Protein AF-0000000077446949 (afdb_homodimer)

Foldseek 3Di:
DVVVVVVVVVVVVPPVVPVVDPPCPVVVVVVVVVVVVVVVVVVCVVVVVDDDDQLVVCVVLVHHSPPDPPQWPDWDADPVQQKIKTAHPAWDWDQDPVRKIKIFGRIWIFGGHRPDTPPIDGMDTDDDDDFDWDDWDDPDPPDQWIWTDGVHTDIDGPVVVPDDDDDDDDDDD/DVVVVVVVVVVVVPVVVPVVDPPCPVVVVVVVVVVVVVVVVVVCVVVVVDDDDQLVVCVVLVHHSPPDPPQWPDWDADPVQQKIKTAHPAWDWDQDPVRKMKIFGRIWIFGGHRPDTPPIDGMDTDDDDDFDWDDWDDPDPPGQWIWTDGVHTDIDGPVVVPDDDDDDDDDDD

Organism: NCBI:txid325984

Solvent-accessible surface area (backbone atoms only — not comparable to full-atom values): 18366 Å² total; per-residue (Å²): 121,73,72,60,61,58,55,56,59,56,50,56,63,50,50,71,57,53,68,73,44,66,83,50,54,82,66,35,57,64,46,40,52,54,46,48,52,48,48,48,47,51,45,40,54,64,70,59,55,75,74,74,56,65,39,58,55,31,43,74,28,57,35,52,31,15,75,48,54,62,68,50,73,51,72,46,74,40,81,86,80,20,40,34,37,40,34,31,86,48,28,25,37,35,74,40,81,81,70,47,45,37,34,34,35,36,54,29,37,29,35,49,46,80,18,31,39,31,72,35,42,39,34,29,29,70,43,78,40,80,30,57,30,37,33,39,33,28,90,46,94,82,48,62,42,29,38,40,29,38,99,49,79,40,76,39,62,34,74,48,25,50,58,52,38,74,61,42,81,44,96,73,125,121,72,74,62,62,58,55,57,60,58,49,56,63,51,51,69,58,51,68,73,44,65,84,47,53,82,66,35,58,62,45,41,53,53,46,48,52,50,48,47,47,50,46,39,53,65,70,59,55,76,74,74,56,63,40,57,55,31,43,74,26,56,36,53,31,16,74,47,52,64,67,50,72,50,71,48,72,40,82,86,80,19,39,34,37,40,34,31,86,47,28,26,36,36,73,41,80,78,70,48,45,38,36,35,36,36,55,28,36,30,36,50,46,82,20,32,39,33,71,36,41,40,36,31,31,69,42,80,40,81,29,58,30,36,34,39,33,31,90,46,97,80,48,62,42,29,39,39,29,39,98,48,81,41,77,39,61,34,75,47,25,49,61,52,39,76,60,44,83,44,94,74,124

Nearest PDB structures (foldseek):
  1ydu-assembly1_A  TM=4.062E-01  e=3.551E-06  Arabidopsis thaliana
  6j7m-assembly2_N  TM=1.895E-01  e=7.982E-01  Pseudomonas aeruginosa PAO1
  2brp-assembly1_A  TM=3.888E-01  e=7.772E+00  Streptococcus pneumoniae
  1n7r-assembly1_A  TM=4.147E-01  e=9.180E+00  Streptococcus pneumoniae
  1lxk-assembly1_A  TM=3.908E-01  e=9.704E+00  Streptococcus pneumoniae

Radius of gyration: 31.15 Å; Cα contacts (8 Å, |Δi|>4): 629; chains: 2; bounding box: 51×103×68 Å

Structure (mmCIF, N/CA/C/O backbone):
data_AF-0000000077446949-model_v1
#
loop_
_entity.id
_entity.type
_entity.pdbx_description
1 polymer 'DUF538 family protein'
#
loop_
_atom_site.group_PDB
_atom_site.id
_atom_site.type_symbol
_atom_site.label_atom_id
_atom_site.label_alt_id
_atom_site.label_comp_id
_atom_site.label_asym_id
_atom_site.label_entity_id
_atom_site.label_seq_id
_atom_site.pdbx_PDB_ins_code
_atom_site.Cartn_x
_atom_site.Cartn_y
_atom_site.Cartn_z
_atom_site.occupancy
_atom_site.B_iso_or_equiv
_atom_site.auth_seq_id
_atom_site.auth_comp_id
_atom_site.auth_asym_id
_atom_site.auth_atom_id
_atom_site.pdbx_PDB_model_num
ATOM 1 N N . MET A 1 1 ? -14.305 -50.938 -33.188 1 25.73 1 MET A N 1
ATOM 2 C CA . MET A 1 1 ? -15.391 -50 -33 1 25.73 1 MET A CA 1
ATOM 3 C C . MET A 1 1 ? -14.891 -48.75 -32.219 1 25.73 1 MET A C 1
ATOM 5 O O . MET A 1 1 ? -15.664 -47.844 -31.953 1 25.73 1 MET A O 1
ATOM 9 N N . GLU A 1 2 ? -13.75 -48.969 -31.422 1 34.78 2 GLU A N 1
ATOM 10 C CA . GLU A 1 2 ? -13.133 -47.938 -30.594 1 34.78 2 GLU A CA 1
ATOM 11 C C . GLU A 1 2 ? -12.508 -46.844 -31.469 1 34.78 2 GLU A C 1
ATOM 13 O O . GLU A 1 2 ? -12.43 -45.688 -31.062 1 34.78 2 GLU A O 1
ATOM 18 N N . LYS A 1 3 ? -11.898 -47.156 -32.656 1 43.78 3 LYS A N 1
ATOM 19 C CA . LYS A 1 3 ? -11.32 -46.219 -33.625 1 43.78 3 LYS A CA 1
ATOM 20 C C . LYS A 1 3 ? -12.367 -45.219 -34.125 1 43.78 3 LYS A C 1
ATOM 22 O O . LYS A 1 3 ? -12.031 -44.062 -34.438 1 43.78 3 LYS A O 1
ATOM 27 N N . ALA A 1 4 ? -13.609 -45.688 -34.375 1 37.56 4 ALA A N 1
ATOM 28 C CA . ALA A 1 4 ? -14.648 -44.844 -35 1 37.56 4 ALA A CA 1
ATOM 29 C C . ALA A 1 4 ? -15.047 -43.719 -34.062 1 37.56 4 ALA A C 1
ATOM 31 O O . ALA A 1 4 ? -15.469 -42.656 -34.5 1 37.56 4 ALA A O 1
ATOM 32 N N . LEU A 1 5 ? -15.148 -44.031 -32.719 1 31.42 5 LEU A N 1
ATOM 33 C CA . LEU A 1 5 ? -15.602 -42.969 -31.812 1 31.42 5 LEU A CA 1
ATOM 34 C C . LEU A 1 5 ? -14.555 -41.875 -31.703 1 31.42 5 LEU A C 1
ATOM 36 O O . LEU A 1 5 ? -14.867 -40.75 -31.266 1 31.42 5 LEU A O 1
ATOM 40 N N . THR A 1 6 ? -13.227 -42.156 -31.891 1 37.97 6 THR A N 1
ATOM 41 C CA . THR A 1 6 ? -12.211 -41.125 -31.812 1 37.97 6 THR A CA 1
ATOM 42 C C . THR A 1 6 ? -12.375 -40.125 -32.938 1 37.97 6 THR A C 1
ATOM 44 O O . THR A 1 6 ? -12.156 -38.906 -32.75 1 37.97 6 THR A O 1
ATOM 47 N N . LYS A 1 7 ? -12.703 -40.5 -34.188 1 39.94 7 LYS A N 1
ATOM 48 C CA . LYS A 1 7 ? -12.766 -39.625 -35.344 1 39.94 7 LYS A CA 1
ATOM 49 C C . LYS A 1 7 ? -13.93 -38.656 -35.25 1 39.94 7 LYS A C 1
ATOM 51 O O . LYS A 1 7 ? -13.812 -37.5 -35.656 1 39.94 7 LYS A O 1
ATOM 56 N N . VAL A 1 8 ? -15.148 -39.125 -34.75 1 37.81 8 VAL A N 1
ATOM 57 C CA . VAL A 1 8 ? -16.328 -38.281 -34.75 1 37.81 8 VAL A CA 1
ATOM 58 C C . VAL A 1 8 ? -16.141 -37.125 -33.781 1 37.81 8 VAL A C 1
ATOM 60 O O . VAL A 1 8 ? -16.719 -36.062 -33.969 1 37.81 8 VAL A O 1
ATOM 63 N N . GLY A 1 9 ? -15.508 -37.438 -32.625 1 32.94 9 GLY A N 1
ATOM 64 C CA . GLY A 1 9 ? -15.328 -36.344 -31.656 1 32.94 9 GLY A CA 1
ATOM 65 C C . GLY A 1 9 ? -14.453 -35.219 -32.156 1 32.94 9 GLY A C 1
ATOM 66 O O . GLY A 1 9 ? -14.656 -34.062 -31.797 1 32.94 9 GLY A O 1
ATOM 67 N N . SER A 1 10 ? -13.43 -35.594 -32.969 1 37.09 10 SER A N 1
ATOM 68 C CA . SER A 1 10 ? -12.562 -34.562 -33.469 1 37.09 10 SER A CA 1
ATOM 69 C C . SER A 1 10 ? -13.281 -33.688 -34.5 1 37.09 10 SER A C 1
ATOM 71 O O . SER A 1 10 ? -13.055 -32.5 -34.594 1 37.09 10 SER A O 1
ATOM 73 N N . PHE A 1 11 ? -14.125 -34.312 -35.375 1 33.53 11 PHE A N 1
ATOM 74 C CA . PHE A 1 11 ? -14.734 -33.594 -36.469 1 33.53 11 PHE A CA 1
ATOM 75 C C . PHE A 1 11 ? -15.75 -32.562 -35.938 1 33.53 11 PHE A C 1
ATOM 77 O O . PHE A 1 11 ? -15.836 -31.453 -36.469 1 33.53 11 PHE A O 1
ATOM 84 N N . TRP A 1 12 ? -16.688 -33 -35.062 1 33.72 12 TRP A N 1
ATOM 85 C CA . TRP A 1 12 ? -17.766 -32.125 -34.625 1 33.72 12 TRP A CA 1
ATOM 86 C C . TRP A 1 12 ? -17.203 -30.891 -33.938 1 33.72 12 TRP A C 1
ATOM 88 O O . TRP A 1 12 ? -17.719 -29.781 -34.094 1 33.72 12 TRP A O 1
ATOM 98 N N . ILE A 1 13 ? -16.188 -30.938 -33.094 1 37.25 13 ILE A N 1
ATOM 99 C CA . ILE A 1 13 ? -15.688 -29.734 -32.469 1 37.25 13 ILE A CA 1
ATOM 100 C C . ILE A 1 13 ? -15.078 -28.812 -33.5 1 37.25 13 ILE A C 1
ATOM 102 O O . ILE A 1 13 ? -15.148 -27.578 -33.375 1 37.25 13 ILE A O 1
ATOM 106 N N . SER A 1 14 ? -14.594 -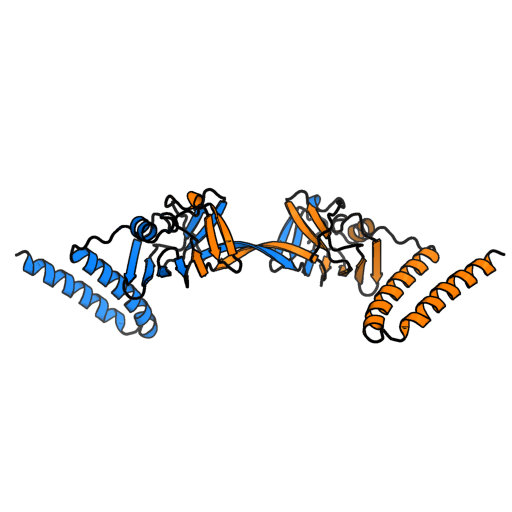29.422 -34.5 1 35.28 14 SER A N 1
ATOM 107 C CA . SER A 1 14 ? -14.008 -28.578 -35.562 1 35.28 14 SER A CA 1
ATOM 108 C C . SER A 1 14 ? -15.078 -27.828 -36.312 1 35.28 14 SER A C 1
ATOM 110 O O . SER A 1 14 ? -14.883 -26.656 -36.688 1 35.28 14 SER A O 1
ATOM 112 N N . ARG A 1 15 ? -16.156 -28.469 -36.719 1 34.97 15 ARG A N 1
ATOM 113 C CA . ARG A 1 15 ? -17.062 -27.797 -37.656 1 34.97 15 ARG A CA 1
ATOM 114 C C . ARG A 1 15 ? -17.781 -26.625 -37 1 34.97 15 ARG A C 1
ATOM 116 O O . ARG A 1 15 ? -17.906 -25.562 -37.562 1 34.97 15 ARG A O 1
ATOM 123 N N . LYS A 1 16 ? -18.562 -26.859 -35.875 1 34.75 16 LYS A N 1
ATOM 124 C CA . LYS A 1 16 ? -19.359 -25.766 -35.344 1 34.75 16 LYS A CA 1
ATOM 125 C C . LYS A 1 16 ? -18.469 -24.578 -34.938 1 34.75 16 LYS A C 1
ATOM 127 O O . LYS A 1 16 ? -18.922 -23.438 -34.938 1 34.75 16 LYS A O 1
ATOM 132 N N . ALA A 1 17 ? -17.219 -24.844 -34.656 1 36.69 17 ALA A N 1
ATOM 133 C CA . ALA A 1 17 ? -16.312 -23.719 -34.375 1 36.69 17 ALA A CA 1
ATOM 134 C C . ALA A 1 17 ? -16 -22.938 -35.656 1 36.69 17 ALA A C 1
ATOM 136 O O . ALA A 1 17 ? -15.719 -21.734 -35.625 1 36.69 17 ALA A O 1
ATOM 137 N N . LYS A 1 18 ? -16.125 -23.547 -36.812 1 32.78 18 LYS A N 1
ATOM 138 C CA . LYS A 1 18 ? -15.766 -22.844 -38.062 1 32.78 18 LYS A CA 1
ATOM 139 C C . LYS A 1 18 ? -16.766 -21.734 -38.375 1 32.78 18 LYS A C 1
ATOM 141 O O . LYS A 1 18 ? -16.375 -20.656 -38.812 1 32.78 18 LYS A O 1
ATOM 146 N N . GLU A 1 19 ? -18.125 -22.031 -38.344 1 33.25 19 GLU A N 1
ATOM 147 C CA . GLU A 1 19 ? -19.078 -21.062 -38.938 1 33.25 19 GLU A CA 1
ATOM 148 C C . GLU A 1 19 ? -19.047 -19.75 -38.156 1 33.25 19 GLU A C 1
ATOM 150 O O . GLU A 1 19 ? -19.219 -18.672 -38.75 1 33.25 19 GLU A O 1
ATOM 155 N N . GLU A 1 20 ? -19.172 -19.828 -36.844 1 33.31 20 GLU A N 1
ATOM 156 C CA . GLU A 1 20 ? -19.328 -18.547 -36.156 1 33.31 20 GLU A CA 1
ATOM 157 C C . GLU A 1 20 ? -18.047 -17.719 -36.281 1 33.31 20 GLU A C 1
ATOM 159 O O . GLU A 1 20 ? -18.016 -16.562 -35.812 1 33.31 20 GLU A O 1
ATOM 164 N N . PHE A 1 21 ? -17.047 -18.281 -36.844 1 32.16 21 PHE A N 1
ATOM 165 C CA . PHE A 1 21 ? -15.766 -17.594 -36.875 1 32.16 21 PHE A CA 1
ATOM 166 C C . PHE A 1 21 ? -15.758 -16.484 -37.906 1 32.16 21 PHE A C 1
ATOM 168 O O . PHE A 1 21 ? -14.75 -15.781 -38.094 1 32.16 21 PHE A O 1
ATOM 175 N N . SER A 1 22 ? -16.641 -16.312 -38.781 1 32.47 22 SER A N 1
ATOM 176 C CA . SER A 1 22 ? -16.438 -15.312 -39.844 1 32.47 22 SER A CA 1
ATOM 177 C C . SER A 1 22 ? -16.297 -13.914 -39.25 1 32.47 22 SER A C 1
ATOM 179 O O . SER A 1 22 ? -15.5 -13.102 -39.75 1 32.47 22 SER A O 1
ATOM 181 N N . SER A 1 23 ? -17.328 -13.352 -38.625 1 36.28 23 SER A N 1
ATOM 182 C CA . SER A 1 23 ? -17.359 -11.914 -38.375 1 36.28 23 SER A CA 1
ATOM 183 C C . SER A 1 23 ? -16.312 -11.523 -37.344 1 36.28 23 SER A C 1
ATOM 185 O O . SER A 1 23 ? -15.992 -10.336 -37.188 1 36.28 23 SER A O 1
ATOM 187 N N . ILE A 1 24 ? -16.078 -12.352 -36.219 1 36.94 24 ILE A N 1
ATOM 188 C CA . ILE A 1 24 ? -15.219 -11.93 -35.125 1 36.94 24 ILE A CA 1
ATOM 189 C C . ILE A 1 24 ? -13.758 -12.133 -35.5 1 36.94 24 ILE A C 1
ATOM 191 O O . ILE A 1 24 ? -13.242 -13.25 -35.469 1 36.94 24 ILE A O 1
ATOM 195 N N . GLY A 1 25 ? -13.25 -11.773 -36.469 1 34.66 25 GLY A N 1
ATOM 196 C CA . GLY A 1 25 ? -11.906 -11.922 -37 1 34.66 25 GLY A CA 1
ATOM 197 C C . GLY A 1 25 ? -10.828 -11.594 -35.969 1 34.66 25 GLY A C 1
ATOM 198 O O . GLY A 1 25 ? -9.875 -12.359 -35.812 1 34.66 25 GLY A O 1
ATOM 199 N N . GLU A 1 26 ? -10.68 -10.289 -35.594 1 41.91 26 GLU A N 1
ATOM 200 C CA . GLU A 1 26 ? -9.609 -9.836 -34.719 1 41.91 26 GLU A CA 1
ATOM 201 C C . GLU A 1 26 ? -9.711 -10.492 -33.344 1 41.91 26 GLU A C 1
ATOM 203 O O . GLU A 1 26 ? -8.688 -10.742 -32.688 1 41.91 26 GLU A O 1
ATOM 208 N N . ASP A 1 27 ? -10.977 -10.703 -32.688 1 39.47 27 ASP A N 1
ATOM 209 C CA . ASP A 1 27 ? -11.266 -11.414 -31.438 1 39.47 27 ASP A CA 1
ATOM 210 C C . ASP A 1 27 ? -11 -12.906 -31.578 1 39.47 27 ASP A C 1
ATOM 212 O O . ASP A 1 27 ? -11.008 -13.641 -30.594 1 39.47 27 ASP A O 1
ATOM 216 N N . LEU A 1 28 ? -10.93 -13.5 -32.688 1 40.31 28 LEU A N 1
ATOM 217 C CA . LEU A 1 28 ? -10.727 -14.922 -32.969 1 40.31 28 LEU A CA 1
ATOM 218 C C . LEU A 1 28 ? -9.289 -15.336 -32.688 1 40.31 28 LEU A C 1
ATOM 220 O O . LEU A 1 28 ? -9.039 -16.453 -32.219 1 40.31 28 LEU A O 1
ATOM 224 N N . SER A 1 29 ? -8.32 -14.477 -33.062 1 43.12 29 SER A N 1
ATOM 225 C CA . SER A 1 29 ? -6.949 -14.883 -32.781 1 43.12 29 SER A CA 1
ATOM 226 C C . SER A 1 29 ? -6.719 -15.055 -31.281 1 43.12 29 SER A C 1
ATOM 228 O O . SER A 1 29 ? -6.039 -15.992 -30.844 1 43.12 29 SER A O 1
ATOM 230 N N . ARG A 1 30 ? -7.18 -14.188 -30.469 1 44.28 30 ARG A N 1
ATOM 231 C CA . ARG A 1 30 ? -7.117 -14.359 -29.016 1 44.28 30 ARG A CA 1
ATOM 232 C C . ARG A 1 30 ? -7.941 -15.555 -28.562 1 44.28 30 ARG A C 1
ATOM 234 O O . ARG A 1 30 ? -7.531 -16.312 -27.688 1 44.28 30 ARG A O 1
ATOM 241 N N . PHE A 1 31 ? -9.125 -15.766 -29.172 1 44.72 31 PHE A N 1
ATOM 242 C CA . PHE A 1 31 ? -9.984 -16.922 -28.953 1 44.72 31 PHE A CA 1
ATOM 243 C C . PHE A 1 31 ? -9.32 -18.203 -29.469 1 44.72 31 PHE A C 1
ATOM 245 O O . PHE A 1 31 ? -9.414 -19.25 -28.828 1 44.72 31 PHE A O 1
ATOM 252 N N . SER A 1 32 ? -8.672 -17.984 -30.516 1 48.69 32 SER A N 1
ATOM 253 C CA . SER A 1 32 ? -8.039 -19.172 -31.094 1 48.69 32 SER A CA 1
ATOM 254 C C . SER A 1 32 ? -6.91 -19.672 -30.203 1 48.69 32 SER A C 1
ATOM 256 O O . SER A 1 32 ? -6.793 -20.875 -29.969 1 48.69 32 SER A O 1
ATOM 258 N N . ASN A 1 33 ? -6.156 -18.703 -29.734 1 50.78 33 ASN A N 1
ATOM 259 C CA . ASN A 1 33 ? -5.043 -19.141 -28.891 1 50.78 33 ASN A CA 1
ATOM 260 C C . ASN A 1 33 ? -5.531 -19.766 -27.594 1 50.78 33 ASN A C 1
ATOM 262 O O . ASN A 1 33 ? -4.992 -20.781 -27.141 1 50.78 33 ASN A O 1
ATOM 266 N N . THR A 1 34 ? -6.574 -19.156 -27.062 1 53.69 34 THR A N 1
ATOM 267 C CA . THR A 1 34 ? -7.168 -19.734 -25.859 1 53.69 34 THR A CA 1
ATOM 268 C C . THR A 1 34 ? -7.824 -21.078 -26.172 1 53.69 34 THR A C 1
ATOM 270 O O . THR A 1 34 ? -7.676 -22.047 -25.422 1 53.69 34 THR A O 1
ATOM 273 N N . VAL A 1 35 ? -8.477 -21.203 -27.359 1 55.88 35 VAL A N 1
ATOM 274 C CA . VAL A 1 35 ? -9.133 -22.438 -27.766 1 55.88 35 VAL A CA 1
ATOM 275 C C . VAL A 1 35 ? -8.07 -23.484 -28.094 1 55.88 35 VAL A C 1
ATOM 277 O O . VAL A 1 35 ? -8.211 -24.656 -27.719 1 55.88 35 VAL A O 1
ATOM 280 N N . GLU A 1 36 ? -7.137 -23.078 -28.828 1 52.94 36 GLU A N 1
ATOM 281 C CA . GLU A 1 36 ? -6.07 -24.031 -29.156 1 52.94 36 GLU A CA 1
ATOM 282 C C . GLU A 1 36 ? -5.371 -24.531 -27.906 1 52.94 36 GLU A C 1
ATOM 284 O O . GLU A 1 36 ? -5.07 -25.719 -27.797 1 52.94 36 GLU A O 1
ATOM 289 N N . GLU A 1 37 ? -5.172 -23.656 -27 1 53.62 37 GLU A N 1
ATOM 290 C CA . GLU A 1 37 ? -4.512 -24.094 -25.766 1 53.62 37 GLU A CA 1
ATOM 291 C C . GLU A 1 37 ? -5.398 -25.047 -24.969 1 53.62 37 GLU A C 1
ATOM 293 O O . GLU A 1 37 ? -4.914 -26.031 -24.422 1 53.62 37 GLU A O 1
ATOM 298 N N . LYS A 1 38 ? -6.695 -24.672 -25.016 1 55.62 38 LYS A N 1
ATOM 299 C CA . LYS A 1 38 ? -7.621 -25.594 -24.375 1 55.62 38 LYS A CA 1
ATOM 300 C C . LYS A 1 38 ? -7.688 -26.922 -25.109 1 55.62 38 LYS A C 1
ATOM 302 O O . LYS A 1 38 ? -7.719 -27.984 -24.484 1 55.62 38 LYS A O 1
ATOM 307 N N . ALA A 1 39 ? -7.754 -26.828 -26.375 1 58.06 39 ALA A N 1
ATOM 308 C CA . ALA A 1 39 ? -7.797 -28.031 -27.203 1 58.06 39 ALA A CA 1
ATOM 309 C C . ALA A 1 39 ? -6.543 -28.875 -27 1 58.06 39 ALA A C 1
ATOM 311 O O . ALA A 1 39 ? -6.625 -30.109 -26.875 1 58.06 39 ALA A O 1
ATOM 312 N N . LYS A 1 40 ? -5.441 -28.234 -26.938 1 56.5 40 LYS A N 1
ATOM 313 C CA . LYS A 1 40 ? -4.211 -28.984 -26.719 1 56.5 40 LYS A CA 1
ATOM 314 C C . LYS A 1 40 ? -4.246 -29.719 -25.375 1 56.5 40 LYS A C 1
ATOM 316 O O . LYS A 1 40 ? -3.811 -30.875 -25.281 1 56.5 40 LYS A O 1
ATOM 321 N N . TRP A 1 41 ? -4.695 -29.016 -24.453 1 57.03 41 TRP A N 1
ATOM 322 C CA . TRP A 1 41 ? -4.84 -29.625 -23.141 1 57.03 41 TRP A CA 1
ATOM 323 C C . TRP A 1 41 ? -5.781 -30.828 -23.203 1 57.03 41 TRP A C 1
ATOM 325 O O . TRP A 1 41 ? -5.492 -31.875 -22.625 1 57.03 41 TRP A O 1
ATOM 335 N N . VAL A 1 42 ? -6.867 -30.578 -23.859 1 56.91 42 VAL A N 1
ATOM 336 C CA . VAL A 1 42 ? -7.809 -31.688 -24.031 1 56.91 42 VAL A CA 1
ATOM 337 C C . VAL A 1 42 ? -7.125 -32.844 -24.75 1 56.91 42 VAL A C 1
ATOM 339 O O . VAL A 1 42 ? -7.285 -34 -24.375 1 56.91 42 VAL A O 1
ATOM 342 N N . LEU A 1 43 ? -6.434 -32.469 -25.703 1 57.53 43 LEU A N 1
ATOM 343 C CA . LEU A 1 43 ? -5.754 -33.5 -26.469 1 57.53 43 LEU A CA 1
ATOM 344 C C . LEU A 1 43 ? -4.715 -34.219 -25.609 1 57.53 43 LEU A C 1
ATOM 346 O O . LEU A 1 43 ? -4.555 -35.438 -25.703 1 57.53 43 LEU A O 1
ATOM 350 N N . GLU A 1 44 ? -3.955 -33.344 -24.906 1 56.97 44 GLU A N 1
ATOM 351 C CA . GLU A 1 44 ? -2.959 -33.969 -24.047 1 56.97 44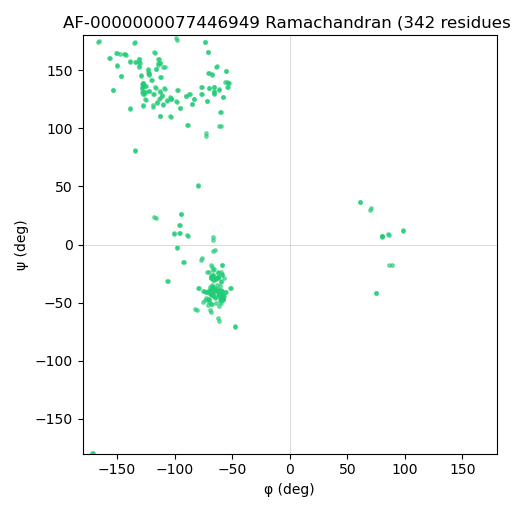 GLU A CA 1
ATOM 352 C C . GLU A 1 44 ? -3.619 -34.906 -23.016 1 56.97 44 GLU A C 1
ATOM 354 O O . GLU A 1 44 ? -3.1 -35.969 -22.719 1 56.97 44 GLU A O 1
ATOM 359 N N . LYS A 1 45 ? -4.664 -34.312 -22.484 1 55.59 45 LYS A N 1
ATOM 360 C CA . LYS A 1 45 ? -5.438 -35.156 -21.578 1 55.59 45 LYS A CA 1
ATOM 361 C C . LYS A 1 45 ? -5.887 -36.438 -22.266 1 55.59 45 LYS A C 1
ATOM 363 O O . LYS A 1 45 ? -5.891 -37.5 -21.656 1 55.59 45 LYS A O 1
ATOM 368 N N . LEU A 1 46 ? -6.27 -36.281 -23.453 1 53.97 46 LEU A N 1
ATOM 369 C CA . LEU A 1 46 ? -6.762 -37.438 -24.219 1 53.97 46 LEU A CA 1
ATOM 370 C C . LEU A 1 46 ? -5.629 -38.406 -24.547 1 53.97 46 LEU A C 1
ATOM 372 O O . LEU A 1 46 ? -5.836 -39.594 -24.594 1 53.97 46 LEU A O 1
ATOM 376 N N . LYS A 1 47 ? -4.508 -37.781 -24.906 1 54.12 47 LYS A N 1
ATOM 377 C CA . LYS A 1 47 ? -3.42 -38.688 -25.266 1 54.12 47 LYS A CA 1
ATOM 378 C C . LYS A 1 47 ? -2.945 -39.469 -24.047 1 54.12 47 LYS A C 1
ATOM 380 O O . LYS A 1 47 ? -2.152 -40.406 -24.172 1 54.12 47 LYS A O 1
ATOM 385 N N . GLY A 1 48 ? -3.6 -39.281 -22.953 1 54.25 48 GLY A N 1
ATOM 386 C CA . GLY A 1 48 ? -3.324 -40.156 -21.797 1 54.25 48 GLY A CA 1
ATOM 387 C C . GLY A 1 48 ? -2.203 -39.625 -20.922 1 54.25 48 GLY A C 1
ATOM 388 O O . GLY A 1 48 ? -1.761 -40.312 -20 1 54.25 48 GLY A O 1
ATOM 389 N N . LYS A 1 49 ? -1.407 -38.719 -21.453 1 57.56 49 LYS A N 1
ATOM 390 C CA . LYS A 1 49 ? -0.333 -38.25 -20.578 1 57.56 49 LYS A CA 1
ATOM 391 C C . LYS A 1 49 ? -0.876 -37.344 -19.484 1 57.56 49 LYS A C 1
ATOM 393 O O . LYS A 1 49 ? -1.573 -36.344 -19.75 1 57.56 49 LYS A O 1
ATOM 398 N N . GLN A 1 50 ? -1.127 -37.938 -18.344 1 65.31 50 GLN A N 1
ATOM 399 C CA . GLN A 1 50 ? -1.72 -37.219 -17.203 1 65.31 50 GLN A CA 1
ATOM 400 C C . GLN A 1 50 ? -0.822 -36.094 -16.734 1 65.31 50 GLN A C 1
ATOM 402 O O . GLN A 1 50 ? 0.343 -36.312 -16.391 1 65.31 50 GLN A O 1
ATOM 407 N N . GLN A 1 51 ? -1.179 -34.969 -17.109 1 81.88 51 GLN A N 1
ATOM 408 C CA . GLN A 1 51 ? -0.404 -33.812 -16.656 1 81.88 51 GLN A CA 1
ATOM 409 C C . GLN A 1 51 ? -0.349 -33.719 -15.133 1 81.88 51 GLN A C 1
ATOM 411 O O . GLN A 1 51 ? -1.351 -33.969 -14.461 1 81.88 51 GLN A O 1
ATOM 416 N N . LYS A 1 52 ? 0.857 -33.625 -14.648 1 90.81 52 LYS A N 1
ATOM 417 C CA . LYS A 1 52 ? 1.061 -33.469 -13.211 1 90.81 52 LYS A CA 1
ATOM 418 C C . LYS A 1 52 ? 0.302 -32.25 -12.688 1 90.81 52 LYS A C 1
ATOM 420 O O . LYS A 1 52 ? 0.176 -31.234 -13.383 1 90.81 52 LYS A O 1
ATOM 425 N N . PRO A 1 53 ? -0.302 -32.469 -11.453 1 95.06 53 PRO A N 1
ATOM 426 C CA . PRO A 1 53 ? -0.943 -31.281 -10.859 1 95.06 53 PRO A CA 1
ATOM 427 C C . PRO A 1 53 ? 0.01 -30.109 -10.719 1 95.06 53 PRO A C 1
ATOM 429 O O . PRO A 1 53 ? 1.212 -30.297 -10.516 1 95.06 53 PRO A O 1
ATOM 432 N N . LEU A 1 54 ? -0.505 -28.969 -10.812 1 97.62 54 LEU A N 1
ATOM 433 C CA . LEU A 1 54 ? 0.319 -27.766 -10.789 1 97.62 54 LEU A CA 1
ATOM 434 C C . LEU A 1 54 ? 1.139 -27.688 -9.508 1 97.62 54 LEU A C 1
ATOM 436 O O . LEU A 1 54 ? 2.326 -27.359 -9.539 1 97.62 54 LEU A O 1
ATOM 440 N N . PRO A 1 55 ? 0.592 -27.906 -8.328 1 97.62 55 PRO A N 1
ATOM 441 C CA . PRO A 1 55 ? 1.405 -27.859 -7.109 1 97.62 55 PRO A CA 1
ATOM 442 C C . PRO A 1 55 ? 2.645 -28.75 -7.195 1 97.62 55 PRO A C 1
ATOM 444 O O . PRO A 1 55 ? 3.705 -28.391 -6.676 1 97.62 55 PRO A O 1
ATOM 447 N N . ASP A 1 56 ? 2.523 -29.906 -7.828 1 96.81 56 ASP A N 1
ATOM 448 C CA . ASP A 1 56 ? 3.658 -30.812 -7.973 1 96.81 56 ASP A CA 1
ATOM 449 C C . ASP A 1 56 ? 4.723 -30.219 -8.898 1 96.81 56 ASP A C 1
ATOM 451 O O . ASP A 1 56 ? 5.918 -30.328 -8.625 1 96.81 56 ASP A O 1
ATOM 455 N N . LEU A 1 57 ? 4.227 -29.641 -9.969 1 97.06 57 LEU A N 1
A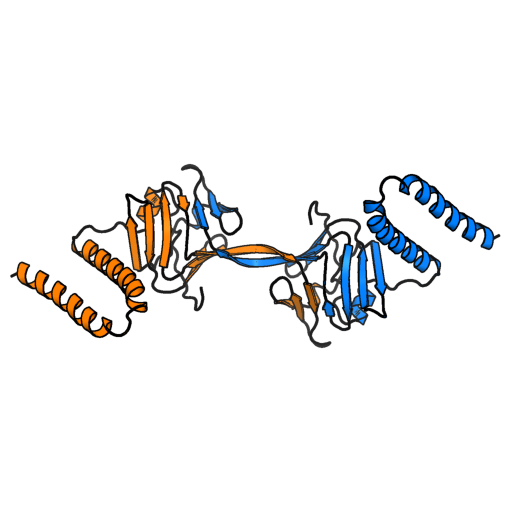TOM 456 C CA . LEU A 1 57 ? 5.16 -28.984 -10.875 1 97.06 57 LEU A CA 1
ATOM 457 C C . LEU A 1 57 ? 5.949 -27.906 -10.148 1 97.06 57 LEU A C 1
ATOM 459 O O . LEU A 1 57 ? 7.168 -27.812 -10.297 1 97.06 57 LEU A O 1
ATOM 463 N N . LEU A 1 58 ? 5.273 -27.062 -9.359 1 97.5 58 LEU A N 1
ATOM 464 C CA . LEU A 1 58 ? 5.914 -25.984 -8.617 1 97.5 58 LEU A CA 1
ATOM 465 C C . LEU A 1 58 ? 6.926 -26.531 -7.621 1 97.5 58 LEU A C 1
ATOM 467 O O . LEU A 1 58 ? 8.047 -26.031 -7.52 1 97.5 58 LEU A O 1
ATOM 471 N N . ARG A 1 59 ? 6.555 -27.578 -6.984 1 95.44 59 ARG A N 1
ATOM 472 C CA . ARG A 1 59 ? 7.449 -28.219 -6.027 1 95.44 59 ARG A CA 1
ATOM 473 C C . ARG A 1 59 ? 8.734 -28.688 -6.707 1 95.44 59 ARG A C 1
ATOM 475 O O . ARG A 1 59 ? 9.828 -28.516 -6.168 1 95.44 59 ARG A O 1
ATOM 482 N N . GLU A 1 60 ? 8.516 -29.297 -7.785 1 95.31 60 GLU A N 1
ATOM 483 C CA . GLU A 1 60 ? 9.656 -29.797 -8.539 1 95.31 60 GLU A CA 1
ATOM 484 C C . GLU A 1 60 ? 10.609 -28.672 -8.922 1 95.31 60 GLU A C 1
ATOM 486 O O . GLU A 1 60 ? 11.805 -28.906 -9.117 1 95.31 60 GLU A O 1
ATOM 491 N N . HIS A 1 61 ? 10.117 -27.547 -9.023 1 95.81 61 HIS A N 1
ATOM 492 C CA . HIS A 1 61 ? 10.945 -26.391 -9.383 1 95.81 61 HIS A CA 1
ATOM 493 C C . HIS A 1 61 ? 11.312 -25.578 -8.148 1 95.81 61 HIS A C 1
ATOM 495 O O . HIS A 1 61 ? 11.695 -24.406 -8.258 1 95.81 61 HIS A O 1
ATOM 501 N N . ASN A 1 62 ? 11.047 -26.078 -7.004 1 95.38 62 ASN A N 1
ATOM 502 C CA . ASN A 1 62 ? 11.422 -25.484 -5.723 1 95.38 62 ASN A CA 1
ATOM 503 C C . ASN A 1 62 ? 10.625 -24.203 -5.434 1 95.38 62 ASN A C 1
ATOM 505 O O . ASN A 1 62 ? 11.164 -23.25 -4.883 1 95.38 62 ASN A O 1
ATOM 509 N N . LEU A 1 63 ? 9.469 -24.125 -5.906 1 96.94 63 LEU A N 1
ATOM 510 C CA . LEU A 1 63 ? 8.539 -23.062 -5.562 1 96.94 63 LEU A CA 1
ATOM 511 C C . LEU A 1 63 ? 7.41 -23.594 -4.676 1 96.94 63 LEU A C 1
ATOM 513 O O . LEU A 1 63 ? 7.098 -24.781 -4.703 1 96.94 63 LEU A O 1
ATOM 517 N N . PRO A 1 64 ? 6.859 -22.719 -3.881 1 96.19 64 PRO A N 1
ATOM 518 C CA . PRO A 1 64 ? 5.77 -23.203 -3.031 1 96.19 64 PRO A CA 1
ATOM 519 C C . PRO A 1 64 ? 4.582 -23.734 -3.836 1 96.19 64 PRO A C 1
ATOM 521 O O . PRO A 1 64 ? 4.066 -23.031 -4.711 1 96.19 64 PRO A O 1
ATOM 524 N N . PRO A 1 65 ? 4.086 -24.844 -3.49 1 96.88 65 PRO A N 1
ATOM 525 C CA . PRO A 1 65 ? 2.984 -25.469 -4.223 1 96.88 65 PRO A CA 1
ATOM 526 C C . PRO A 1 65 ? 1.686 -24.672 -4.129 1 96.88 65 PRO A C 1
ATOM 528 O O . PRO A 1 65 ? 0.797 -24.828 -4.969 1 96.88 65 PRO A O 1
ATOM 531 N N . GLY A 1 66 ? 1.54 -23.828 -3.123 1 97.62 66 GLY A N 1
ATOM 532 C CA . GLY A 1 66 ? 0.293 -23.109 -2.893 1 97.62 66 GLY A CA 1
ATOM 533 C C . GLY A 1 66 ? 0.279 -21.719 -3.496 1 97.62 66 GLY A C 1
ATOM 534 O O . GLY A 1 66 ? -0.568 -20.891 -3.148 1 97.62 66 GLY A O 1
ATOM 535 N N . LEU A 1 67 ? 1.192 -21.453 -4.402 1 97.88 67 LEU A N 1
ATOM 536 C CA . LEU A 1 67 ? 1.276 -20.141 -5.035 1 97.88 67 LEU A CA 1
ATOM 537 C C . LEU A 1 67 ? 0.006 -19.844 -5.82 1 97.88 67 LEU A C 1
ATOM 539 O O . LEU A 1 67 ? -0.33 -18.672 -6.035 1 97.88 67 LEU A O 1
ATOM 543 N N . PHE A 1 68 ? -0.662 -20.891 -6.301 1 98.5 68 PHE A N 1
ATOM 544 C CA . PHE A 1 68 ? -1.911 -20.75 -7.039 1 98.5 68 PHE A CA 1
ATOM 545 C C . PHE A 1 68 ? -3.072 -21.359 -6.27 1 98.5 68 PHE A C 1
ATOM 547 O O . PHE A 1 68 ? -2.871 -22.266 -5.453 1 98.5 68 PHE A O 1
ATOM 554 N N . PRO A 1 69 ? -4.195 -20.859 -6.559 1 98.12 69 PRO A N 1
ATOM 555 C CA . PRO A 1 69 ? -5.367 -21.391 -5.855 1 98.12 69 PRO A CA 1
ATOM 556 C C . PRO A 1 69 ? -5.727 -22.812 -6.293 1 98.12 69 PRO A C 1
ATOM 558 O O . PRO A 1 69 ? -5.285 -23.266 -7.352 1 98.12 69 PRO A O 1
ATOM 561 N N . LYS A 1 70 ? -6.551 -23.438 -5.512 1 96.31 70 LYS A N 1
ATOM 562 C CA . LYS A 1 70 ? -6.984 -24.812 -5.734 1 96.31 70 LYS A CA 1
ATOM 563 C C . LYS A 1 70 ? -7.855 -24.906 -6.984 1 96.31 70 LYS A C 1
ATOM 565 O O . LYS A 1 70 ? -7.867 -25.953 -7.652 1 96.31 70 LYS A O 1
ATOM 570 N N . ASN A 1 71 ? -8.492 -23.891 -7.305 1 94.31 71 ASN A N 1
ATOM 571 C CA . ASN A 1 71 ? -9.57 -23.984 -8.273 1 94.31 71 ASN A CA 1
ATOM 572 C C . ASN A 1 71 ? -9.086 -23.672 -9.688 1 94.31 71 ASN A C 1
ATOM 574 O O . ASN A 1 71 ? -9.844 -23.141 -10.508 1 94.31 71 ASN A O 1
ATOM 578 N N . ILE A 1 72 ? -7.891 -23.875 -9.953 1 95.94 72 ILE A N 1
ATOM 579 C CA . ILE A 1 72 ? -7.457 -23.641 -11.32 1 95.94 72 ILE A CA 1
ATOM 580 C C . ILE A 1 72 ? -8.156 -24.625 -12.258 1 95.94 72 ILE A C 1
ATOM 582 O O . ILE A 1 72 ? -8.562 -25.703 -11.836 1 95.94 72 ILE A O 1
ATOM 586 N N . ILE A 1 73 ? -8.336 -24.266 -13.508 1 93.31 73 ILE A N 1
ATOM 587 C CA . ILE A 1 73 ? -8.906 -25.156 -14.508 1 93.31 73 ILE A CA 1
ATOM 588 C C . ILE A 1 73 ? -7.828 -26.109 -15.023 1 93.31 73 ILE A C 1
ATOM 590 O O . ILE A 1 73 ? -7.984 -27.328 -14.953 1 93.31 73 ILE A O 1
ATOM 594 N N . CYS A 1 74 ? -6.785 -25.531 -15.5 1 92.56 74 CYS A N 1
ATOM 595 C CA . CYS A 1 74 ? -5.656 -26.281 -16.047 1 92.56 74 CYS A CA 1
ATOM 596 C C . CYS A 1 74 ? -4.441 -25.375 -16.219 1 92.56 74 CYS A C 1
ATOM 598 O O . CYS A 1 74 ? -4.5 -24.188 -15.906 1 92.56 74 CYS A O 1
ATOM 600 N N . TYR A 1 75 ? -3.369 -25.969 -16.609 1 96.12 75 TYR A N 1
ATOM 601 C CA . TYR A 1 75 ? -2.193 -25.172 -16.969 1 96.12 75 TYR A CA 1
ATOM 602 C C . TYR A 1 75 ? -1.514 -25.734 -18.203 1 96.12 75 TYR A C 1
ATOM 604 O O . TYR A 1 75 ? -1.752 -26.891 -18.578 1 96.12 75 TYR A O 1
ATOM 612 N N . GLU A 1 76 ? -0.771 -24.859 -18.844 1 93.75 76 GLU A N 1
ATOM 613 C CA . GLU A 1 76 ? 0.132 -25.203 -19.953 1 93.75 76 GLU A CA 1
ATOM 614 C C . GLU A 1 76 ? 1.582 -24.906 -19.578 1 93.75 76 GLU A C 1
ATOM 616 O O . GLU A 1 76 ? 1.876 -23.859 -18.984 1 93.75 76 GLU A O 1
ATOM 621 N N . PHE A 1 77 ? 2.467 -25.891 -19.922 1 94.38 77 PHE A N 1
ATOM 622 C CA . PHE A 1 77 ? 3.875 -25.688 -19.609 1 94.38 77 PHE A CA 1
ATOM 623 C C . PHE A 1 77 ? 4.762 -26.156 -20.75 1 94.38 77 PHE A C 1
ATOM 625 O O . PHE A 1 77 ? 4.715 -27.328 -21.156 1 94.38 77 PHE A O 1
ATOM 632 N N . ASP A 1 78 ? 5.449 -25.141 -21.281 1 92.56 78 ASP A N 1
ATOM 633 C CA . ASP A 1 78 ? 6.484 -25.438 -22.266 1 92.56 78 ASP A CA 1
ATOM 634 C C . ASP A 1 78 ? 7.832 -25.688 -21.594 1 92.56 78 ASP A C 1
ATOM 636 O O . ASP A 1 78 ? 8.508 -24.734 -21.172 1 92.56 78 ASP A O 1
ATOM 640 N N . GLU A 1 79 ? 8.25 -26.922 -21.469 1 89.12 79 GLU A N 1
ATOM 641 C CA . GLU A 1 79 ? 9.445 -27.312 -20.734 1 89.12 79 GLU A CA 1
ATOM 642 C C . GLU A 1 79 ? 10.703 -26.734 -21.375 1 89.12 79 GLU A C 1
ATOM 644 O O . GLU A 1 79 ? 11.695 -26.484 -20.688 1 89.12 79 GLU A O 1
ATOM 649 N N . ILE A 1 80 ? 10.602 -26.547 -22.625 1 91.12 80 ILE A N 1
ATOM 650 C CA . ILE A 1 80 ? 11.773 -26.062 -23.359 1 91.12 80 ILE A CA 1
ATOM 651 C C . ILE A 1 80 ? 11.977 -24.578 -23.078 1 91.12 80 ILE A C 1
ATOM 653 O O . ILE A 1 80 ? 13.07 -24.156 -22.688 1 91.12 80 ILE A O 1
ATOM 657 N N . LYS A 1 81 ? 10.938 -23.812 -23.203 1 94.19 81 LYS A N 1
ATOM 658 C CA . LYS A 1 81 ? 11.031 -22.359 -23.047 1 94.19 81 LYS A CA 1
ATOM 659 C C . LYS A 1 81 ? 10.766 -21.938 -21.609 1 94.19 81 LYS A C 1
ATOM 661 O O . LYS A 1 81 ? 11.047 -20.812 -21.219 1 94.19 81 LYS A O 1
ATOM 666 N N . GLY A 1 82 ? 10.195 -22.875 -20.844 1 96.56 82 GLY A N 1
ATOM 667 C CA . GLY A 1 82 ? 9.844 -22.594 -19.469 1 96.56 82 GLY A CA 1
ATOM 668 C C . GLY A 1 82 ? 8.539 -21.828 -19.328 1 96.56 82 GLY A C 1
ATOM 669 O O . GLY A 1 82 ? 8.18 -21.406 -18.234 1 96.56 82 GLY A O 1
ATOM 670 N N . LYS A 1 83 ? 7.809 -21.641 -20.422 1 97.56 83 LYS A N 1
ATOM 671 C CA . LYS A 1 83 ? 6.582 -20.859 -20.422 1 97.56 83 LYS A CA 1
ATOM 672 C C . LYS A 1 83 ? 5.457 -21.594 -19.703 1 97.56 83 LYS A C 1
ATOM 674 O O . LYS A 1 83 ? 5.125 -22.734 -20.062 1 97.56 83 LYS A O 1
ATOM 679 N N . LEU A 1 84 ? 4.914 -20.953 -18.719 1 97.94 84 LEU A N 1
ATOM 680 C CA . LEU A 1 84 ? 3.801 -21.484 -17.953 1 97.94 84 LEU A CA 1
ATOM 681 C C . LEU A 1 84 ? 2.568 -20.594 -18.078 1 97.94 84 LEU A C 1
ATOM 683 O O . LEU A 1 84 ? 2.664 -19.375 -17.938 1 97.94 84 LEU A O 1
ATOM 687 N N . VAL A 1 85 ? 1.478 -21.172 -18.391 1 97.88 85 VAL A N 1
ATOM 688 C CA . VAL A 1 85 ? 0.197 -20.469 -18.406 1 97.88 85 VAL A CA 1
ATOM 689 C C . VAL A 1 85 ? -0.804 -21.219 -17.516 1 97.88 85 VAL A C 1
ATOM 691 O O . VAL A 1 85 ? -1.032 -22.406 -17.703 1 97.88 85 VAL A O 1
ATOM 694 N N . VAL A 1 86 ? -1.379 -20.531 -16.562 1 97.81 86 VAL A N 1
ATOM 695 C CA . VAL A 1 86 ? -2.375 -21.109 -15.672 1 97.81 86 VAL A CA 1
ATOM 696 C C . VAL A 1 86 ? -3.746 -20.5 -15.961 1 97.81 86 VAL A C 1
ATOM 698 O O . VAL A 1 86 ? -3.883 -19.281 -16.062 1 97.81 86 VAL A O 1
ATOM 701 N N . HIS A 1 87 ? -4.703 -21.328 -16.156 1 96.5 87 HIS A N 1
ATOM 702 C CA . HIS A 1 87 ? -6.062 -20.906 -16.469 1 96.5 87 HIS A CA 1
ATOM 703 C C . HIS A 1 87 ? -6.973 -21.031 -15.258 1 96.5 87 HIS A C 1
ATOM 705 O O . HIS A 1 87 ? -7.082 -22.109 -14.672 1 96.5 87 HIS A O 1
ATOM 711 N N . LEU A 1 88 ? -7.637 -19.938 -14.898 1 96.44 88 LEU A N 1
ATOM 712 C CA . LEU A 1 88 ? -8.586 -19.891 -13.789 1 96.44 88 LEU A CA 1
ATOM 713 C C . LEU A 1 88 ? -9.992 -19.578 -14.289 1 96.44 88 LEU A C 1
ATOM 715 O O . LEU A 1 88 ? -10.156 -19 -15.359 1 96.44 88 LEU A O 1
ATOM 719 N N . PRO A 1 89 ? -10.93 -20.062 -13.586 1 95.62 89 PRO A N 1
ATOM 720 C CA . PRO A 1 89 ? -12.305 -19.891 -14.07 1 95.62 89 PRO A CA 1
ATOM 721 C C . PRO A 1 89 ? -12.766 -18.438 -14.023 1 95.62 89 PRO A C 1
ATOM 723 O O . PRO A 1 89 ? -13.641 -18.031 -14.789 1 95.62 89 PRO A O 1
ATOM 726 N N . SER A 1 90 ? -12.242 -17.594 -13.094 1 96.44 90 SER A N 1
ATOM 727 C CA . SER A 1 90 ? -12.586 -16.188 -12.906 1 96.44 90 SER A CA 1
ATOM 728 C C . SER A 1 90 ? -11.461 -15.43 -12.203 1 96.44 90 SER A C 1
ATOM 730 O O . SER A 1 90 ? -10.523 -16.047 -11.68 1 96.44 90 SER A O 1
ATOM 732 N N . ASN A 1 91 ? -11.578 -14.109 -12.398 1 98.12 91 ASN A N 1
ATOM 733 C CA . ASN A 1 91 ? -10.727 -13.352 -11.492 1 98.12 91 ASN A CA 1
ATOM 734 C C . ASN A 1 91 ? -10.992 -13.727 -10.031 1 98.12 91 ASN A C 1
ATOM 736 O O . ASN A 1 91 ? -12.141 -13.852 -9.617 1 98.12 91 ASN A O 1
ATOM 740 N N . CYS A 1 92 ? -9.906 -13.898 -9.32 1 98.38 92 CYS A N 1
ATOM 741 C CA . CYS A 1 92 ? -10.148 -14.352 -7.957 1 98.38 92 CYS A CA 1
ATOM 742 C C . CYS A 1 92 ? -9.062 -13.859 -7.012 1 98.38 92 CYS A C 1
ATOM 744 O O . CYS A 1 92 ? -8.047 -13.32 -7.453 1 98.38 92 CYS A O 1
ATOM 746 N N . GLU A 1 93 ? -9.359 -13.953 -5.781 1 98.44 93 GLU A N 1
ATOM 747 C CA . GLU A 1 93 ? -8.484 -13.484 -4.711 1 98.44 93 GLU A CA 1
ATOM 748 C C . GLU A 1 93 ? -8.234 -14.586 -3.684 1 98.44 93 GLU A C 1
ATOM 750 O O . GLU A 1 93 ? -9.133 -15.359 -3.354 1 98.44 93 GLU A O 1
ATOM 755 N N . VAL A 1 94 ? -7.004 -14.711 -3.232 1 98.31 94 VAL A N 1
ATOM 756 C CA . VAL A 1 94 ? -6.625 -15.641 -2.178 1 98.31 94 VAL A CA 1
ATOM 757 C C . VAL A 1 94 ? -5.992 -14.883 -1.016 1 98.31 94 VAL A C 1
ATOM 759 O O . VAL A 1 94 ? -5.129 -14.023 -1.224 1 98.31 94 VAL A O 1
ATOM 762 N N . CYS A 1 95 ? -6.41 -15.141 0.167 1 97.62 95 CYS A N 1
ATOM 763 C CA . CYS A 1 95 ? -5.777 -14.641 1.383 1 97.62 95 CYS A CA 1
ATOM 764 C C . CYS A 1 95 ? -4.957 -15.727 2.059 1 97.62 95 CYS A C 1
ATOM 766 O O . CYS A 1 95 ? -5.484 -16.797 2.398 1 97.62 95 CYS A O 1
ATOM 768 N N . PHE A 1 96 ? -3.77 -15.5 2.314 1 96.69 96 PHE A N 1
ATOM 769 C CA . PHE A 1 96 ? -2.867 -16.5 2.869 1 96.69 96 PHE A CA 1
ATOM 770 C C . PHE A 1 96 ? -2.748 -16.344 4.379 1 96.69 96 PHE A C 1
ATOM 772 O O . PHE A 1 96 ? -3.311 -15.414 4.961 1 96.69 96 PHE A O 1
ATOM 779 N N . LYS A 1 97 ? -2.031 -17.234 4.961 1 92.38 97 LYS A N 1
ATOM 780 C CA . LYS A 1 97 ? -1.937 -17.312 6.414 1 92.38 97 LYS A CA 1
ATOM 781 C C . LYS A 1 97 ? -1.234 -16.078 6.984 1 92.38 97 LYS A C 1
ATOM 783 O O . LYS A 1 97 ? -1.532 -15.648 8.102 1 92.38 97 LYS A O 1
ATOM 788 N N . ASP A 1 98 ? -0.344 -15.508 6.234 1 92.81 98 ASP A N 1
ATOM 789 C CA . ASP A 1 98 ? 0.409 -14.344 6.703 1 92.81 98 ASP A CA 1
ATOM 790 C C . ASP A 1 98 ? -0.319 -13.047 6.371 1 92.81 98 ASP A C 1
ATOM 792 O O . ASP A 1 98 ? 0.268 -11.961 6.441 1 92.81 98 ASP A O 1
ATOM 796 N N . SER A 1 99 ? -1.522 -13.086 5.887 1 92.31 99 SER A N 1
ATOM 797 C CA . SER A 1 99 ? -2.404 -11.969 5.566 1 92.31 99 SER A CA 1
ATOM 798 C C . SER A 1 99 ? -2.043 -11.352 4.219 1 92.31 99 SER A C 1
ATOM 800 O O . SER A 1 99 ? -2.572 -10.297 3.852 1 92.31 99 SER A O 1
ATOM 802 N N . SER A 1 100 ? -1.131 -12 3.541 1 94.62 100 SER A N 1
ATOM 803 C CA . SER A 1 100 ? -0.939 -11.586 2.156 1 94.62 100 SER A CA 1
ATOM 804 C C . SER A 1 100 ? -2.162 -11.914 1.307 1 94.62 100 SER A C 1
ATOM 806 O O . SER A 1 100 ? -2.834 -12.922 1.539 1 94.62 100 SER A O 1
ATOM 808 N N . VAL A 1 101 ? -2.361 -11.023 0.394 1 97 101 VAL A N 1
ATOM 809 C CA . VAL A 1 101 ? -3.496 -11.227 -0.503 1 97 101 VAL A CA 1
ATOM 810 C C . VAL A 1 101 ? -3.023 -11.164 -1.954 1 97 101 VAL A C 1
ATOM 812 O O . VAL A 1 101 ? -2.314 -10.234 -2.346 1 97 101 VAL A O 1
ATOM 815 N N . PHE A 1 102 ? -3.418 -12.203 -2.713 1 98.12 102 PHE A N 1
ATOM 816 C CA . PHE A 1 102 ? -3.105 -12.227 -4.137 1 98.12 102 PHE A CA 1
ATOM 817 C C . PHE A 1 102 ? -4.379 -12.266 -4.973 1 98.12 102 PHE A C 1
ATOM 819 O O . PHE A 1 102 ? -5.359 -12.906 -4.586 1 98.12 102 PHE A O 1
ATOM 826 N N . ARG A 1 103 ? -4.32 -11.586 -6.012 1 98.56 103 ARG A N 1
ATOM 827 C CA . ARG A 1 103 ? -5.359 -11.688 -7.027 1 98.56 103 ARG A CA 1
ATOM 828 C C . ARG A 1 103 ? -4.816 -12.328 -8.305 1 98.56 103 ARG A C 1
ATOM 830 O O . ARG A 1 103 ? -3.668 -12.078 -8.68 1 98.56 103 ARG A O 1
ATOM 837 N N . TYR A 1 104 ? -5.676 -13.07 -8.883 1 98.62 104 TYR A N 1
ATOM 838 C CA . TYR A 1 104 ? -5.34 -13.781 -10.109 1 98.62 104 TYR A CA 1
ATOM 839 C C . TYR A 1 104 ? -6.34 -13.469 -11.219 1 98.62 104 TYR A C 1
ATOM 841 O O . TYR A 1 104 ? -7.551 -13.453 -10.984 1 98.62 104 TYR A O 1
ATOM 849 N N . ALA A 1 105 ? -5.781 -13.141 -12.352 1 98.5 105 ALA A N 1
ATOM 850 C CA . ALA A 1 105 ? -6.629 -13.078 -13.539 1 98.5 105 ALA A CA 1
ATOM 851 C C . ALA A 1 105 ? -7.008 -14.477 -14.016 1 98.5 105 ALA A C 1
ATOM 853 O O . ALA A 1 105 ? -6.535 -15.477 -13.469 1 98.5 105 ALA A O 1
ATOM 854 N N . THR A 1 106 ? -7.859 -14.539 -15.008 1 97.69 106 THR A N 1
ATOM 855 C CA . THR A 1 106 ? -8.281 -15.82 -15.555 1 97.69 106 THR A CA 1
ATOM 856 C C . THR A 1 106 ? -7.117 -16.531 -16.234 1 97.69 106 THR A C 1
ATOM 858 O O . THR A 1 106 ? -7.141 -17.75 -16.406 1 97.69 106 THR A O 1
ATOM 861 N N . ARG A 1 107 ? -6.199 -15.703 -16.672 1 97.88 107 ARG A N 1
ATOM 862 C CA . ARG A 1 107 ? -4.98 -16.25 -17.266 1 97.88 107 ARG A CA 1
ATOM 863 C C . ARG A 1 107 ? -3.738 -15.656 -16.609 1 97.88 107 ARG A C 1
ATOM 865 O O . ARG A 1 107 ? -3.562 -14.438 -16.594 1 97.88 107 ARG A O 1
ATOM 872 N N . VAL A 1 108 ? -2.932 -16.484 -16.016 1 98.75 108 VAL A N 1
ATOM 873 C CA . VAL A 1 108 ? -1.66 -16.078 -15.43 1 98.75 108 VAL A CA 1
ATOM 874 C C . VAL A 1 108 ? -0.504 -16.688 -16.219 1 98.75 108 VAL A C 1
ATOM 876 O O . VAL A 1 108 ? -0.461 -17.906 -16.422 1 98.75 108 VAL A O 1
ATOM 879 N N . LYS A 1 109 ? 0.414 -15.867 -16.672 1 98.62 109 LYS A N 1
ATOM 880 C CA . LYS A 1 109 ? 1.528 -16.312 -17.5 1 98.62 109 LYS A CA 1
ATOM 881 C C . LYS A 1 109 ? 2.867 -15.961 -16.859 1 98.62 109 LYS A C 1
ATOM 883 O O . LYS A 1 109 ? 2.99 -14.93 -16.188 1 98.62 109 LYS A O 1
ATOM 888 N N . GLY A 1 110 ? 3.82 -16.781 -17.047 1 98.56 110 GLY A N 1
ATOM 889 C CA . GLY A 1 110 ? 5.18 -16.5 -16.609 1 98.56 110 GLY A CA 1
ATOM 890 C C . GLY A 1 110 ? 6.188 -17.516 -17.141 1 98.56 110 GLY A C 1
ATOM 891 O O . GLY A 1 110 ? 5.844 -18.391 -17.938 1 98.56 110 GLY A O 1
ATOM 892 N N . VAL A 1 111 ? 7.375 -17.344 -16.797 1 98.81 111 VAL A N 1
ATOM 893 C CA . VAL A 1 111 ? 8.453 -18.266 -17.125 1 98.81 111 VAL A CA 1
ATOM 894 C C . VAL A 1 111 ? 8.93 -18.984 -15.875 1 98.81 111 VAL A C 1
ATOM 896 O O . VAL A 1 111 ? 9.398 -18.344 -14.93 1 98.81 111 VAL A O 1
ATOM 899 N N . LEU A 1 112 ? 8.82 -20.266 -15.93 1 98.44 112 LEU A N 1
ATOM 900 C CA . LEU A 1 112 ? 9.141 -21.109 -14.773 1 98.44 112 LEU A CA 1
ATOM 901 C C . LEU A 1 112 ? 10.547 -21.688 -14.906 1 98.44 112 LEU A C 1
ATOM 903 O O . LEU A 1 112 ? 10.891 -22.281 -15.93 1 98.44 112 LEU A O 1
ATOM 907 N N . SER A 1 113 ? 11.359 -21.453 -13.984 1 97.06 113 SER A N 1
ATOM 908 C CA . SER A 1 113 ? 12.672 -22.047 -13.812 1 97.06 113 SER A CA 1
ATOM 909 C C . SER A 1 113 ? 12.906 -22.469 -12.367 1 97.06 113 SER A C 1
ATOM 911 O O . SER A 1 113 ? 12.039 -22.281 -11.516 1 97.06 113 SER A O 1
ATOM 913 N N . ARG A 1 114 ? 13.977 -23.125 -12.141 1 95 114 ARG A N 1
ATOM 914 C CA . ARG A 1 114 ? 14.219 -23.609 -10.789 1 95 114 ARG A CA 1
ATOM 915 C C . ARG A 1 114 ? 14.266 -22.453 -9.797 1 95 114 ARG A C 1
ATOM 917 O O . ARG A 1 114 ? 15.102 -21.547 -9.922 1 95 114 ARG A O 1
ATOM 924 N N . GLY A 1 115 ? 13.367 -22.375 -8.938 1 96.38 115 GLY A N 1
ATOM 925 C CA . GLY A 1 115 ? 13.32 -21.422 -7.848 1 96.38 115 GLY A CA 1
ATOM 926 C C . GLY A 1 115 ? 12.703 -20.094 -8.242 1 96.38 115 GLY A C 1
ATOM 927 O O . GLY A 1 115 ? 12.766 -19.125 -7.477 1 96.38 115 GLY A O 1
ATOM 928 N N . LYS A 1 116 ? 12.148 -20.141 -9.477 1 97.5 116 LYS A N 1
ATOM 929 C CA . LYS A 1 116 ? 11.758 -18.797 -9.906 1 97.5 116 LYS A CA 1
ATOM 930 C C . LYS A 1 116 ? 10.609 -18.859 -10.906 1 97.5 116 LYS A C 1
ATOM 932 O O . LYS A 1 116 ? 10.602 -19.703 -11.805 1 97.5 116 LYS A O 1
ATOM 937 N N . LEU A 1 117 ? 9.633 -18.031 -10.656 1 98.44 117 LEU A N 1
ATOM 938 C CA . LEU A 1 117 ? 8.617 -17.688 -11.641 1 98.44 117 LEU A CA 1
ATOM 939 C C . LEU A 1 117 ? 8.742 -16.219 -12.047 1 98.44 117 LEU A C 1
ATOM 941 O O . LEU A 1 117 ? 8.445 -15.32 -11.258 1 98.44 117 LEU A O 1
ATOM 945 N N . SER A 1 118 ? 9.164 -15.984 -13.289 1 98.5 118 SER A N 1
ATOM 946 C CA . SER A 1 118 ? 9.492 -14.625 -13.711 1 98.5 118 SER A CA 1
ATOM 947 C C . SER A 1 118 ? 8.57 -14.148 -14.828 1 98.5 118 SER A C 1
ATOM 949 O O . SER A 1 118 ? 7.84 -14.953 -15.422 1 98.5 118 SER A O 1
ATOM 951 N N . GLY A 1 119 ? 8.625 -12.805 -15.023 1 98.38 119 GLY A N 1
ATOM 952 C CA . GLY A 1 119 ? 7.816 -12.242 -16.094 1 98.38 119 GLY A CA 1
ATOM 953 C C . GLY A 1 119 ? 6.332 -12.484 -15.906 1 98.38 119 GLY A C 1
ATOM 954 O O . GLY A 1 119 ? 5.613 -12.742 -16.875 1 98.38 119 GLY A O 1
ATOM 955 N N . LEU A 1 120 ? 5.902 -12.438 -14.734 1 98.69 120 LEU A N 1
ATOM 956 C CA . LEU A 1 120 ? 4.523 -12.781 -14.398 1 98.69 120 LEU A CA 1
ATOM 957 C C . LEU A 1 120 ? 3.557 -11.727 -14.922 1 98.69 120 LEU A C 1
ATOM 959 O O . LEU A 1 120 ? 3.83 -10.531 -14.836 1 98.69 120 LEU A O 1
ATOM 963 N N . GLU A 1 121 ? 2.531 -12.188 -15.5 1 98.69 121 GLU A N 1
ATOM 964 C CA . GLU A 1 121 ? 1.359 -11.398 -15.875 1 98.69 121 GLU A CA 1
ATOM 965 C C . GLU A 1 121 ? 0.076 -12.031 -15.336 1 98.69 121 GLU A C 1
ATOM 967 O O . GLU A 1 121 ? -0.081 -13.25 -15.367 1 98.69 121 GLU A O 1
ATOM 972 N N . GLY A 1 122 ? -0.762 -11.219 -14.82 1 98.69 122 GLY A N 1
ATOM 973 C CA . GLY A 1 122 ? -2.051 -11.719 -14.367 1 98.69 122 GLY A CA 1
ATOM 974 C C . GLY A 1 122 ? -2.096 -11.977 -12.875 1 98.69 122 GLY A C 1
ATOM 975 O O . GLY A 1 122 ? -2.963 -12.711 -12.391 1 98.69 122 GLY A O 1
ATOM 976 N N . MET A 1 123 ? -1.132 -11.516 -12.148 1 98.62 123 MET A N 1
ATOM 977 C CA . MET A 1 123 ? -1.105 -11.633 -10.695 1 98.62 123 MET A CA 1
ATOM 978 C C . MET A 1 123 ? -0.862 -10.266 -10.047 1 98.62 123 MET A C 1
ATOM 980 O O . MET A 1 123 ? -0.063 -9.477 -10.547 1 98.62 123 MET A O 1
ATOM 984 N N . LYS A 1 124 ? -1.535 -9.992 -9.039 1 98.31 124 LYS A N 1
ATOM 985 C CA . LYS A 1 124 ? -1.348 -8.766 -8.266 1 98.31 124 LYS A CA 1
ATOM 986 C C . LYS A 1 124 ? -1.304 -9.062 -6.766 1 98.31 124 LYS A C 1
ATOM 988 O O . LYS A 1 124 ? -1.78 -10.109 -6.32 1 98.31 124 LYS A O 1
ATOM 993 N N . THR A 1 125 ? -0.721 -8.203 -6.023 1 98.06 125 THR A N 1
ATOM 994 C CA . THR A 1 125 ? -0.766 -8.273 -4.566 1 98.06 125 THR A CA 1
ATOM 995 C C . THR A 1 125 ? -0.86 -6.875 -3.963 1 98.06 125 THR A C 1
ATOM 997 O O . THR A 1 125 ? -0.692 -5.875 -4.664 1 98.06 125 THR A O 1
ATOM 1000 N N . LYS A 1 126 ? -1.225 -6.809 -2.754 1 95.38 126 LYS A N 1
ATOM 1001 C CA . LYS A 1 126 ? -1.322 -5.531 -2.059 1 95.38 126 LYS A CA 1
ATOM 1002 C C . LYS A 1 126 ? 0.016 -5.137 -1.44 1 95.38 126 LYS A C 1
ATOM 1004 O O . LYS A 1 126 ? 0.655 -5.945 -0.764 1 95.38 126 LYS A O 1
ATOM 1009 N N . VAL A 1 127 ? 0.395 -3.941 -1.718 1 93.94 127 VAL A N 1
ATOM 1010 C CA . VAL A 1 127 ? 1.629 -3.416 -1.144 1 93.94 127 VAL A CA 1
ATOM 1011 C C . VAL A 1 127 ? 1.345 -2.1 -0.423 1 93.94 127 VAL A C 1
ATOM 1013 O O . VAL A 1 127 ? 0.56 -1.278 -0.904 1 93.94 127 VAL A O 1
ATOM 1016 N N . LEU A 1 128 ? 1.914 -1.994 0.71 1 93 128 LEU A N 1
ATOM 1017 C CA . LEU A 1 128 ? 1.852 -0.744 1.458 1 93 128 LEU A CA 1
ATOM 1018 C C . LEU A 1 128 ? 2.947 0.216 1.004 1 93 128 LEU A C 1
ATOM 1020 O O . LEU A 1 128 ? 4.133 -0.112 1.073 1 93 128 LEU A O 1
ATOM 1024 N N . VAL A 1 129 ? 2.562 1.43 0.521 1 93.12 129 VAL A N 1
ATOM 1025 C CA . VAL A 1 129 ? 3.553 2.375 0.018 1 93.12 129 VAL A CA 1
ATOM 1026 C C . VAL A 1 129 ? 3.311 3.752 0.63 1 93.12 129 VAL A C 1
ATOM 1028 O O . VAL A 1 129 ? 2.188 4.078 1.021 1 93.12 129 VAL A O 1
ATOM 1031 N N . TRP A 1 130 ? 4.355 4.512 0.715 1 95 130 TRP A N 1
ATOM 1032 C CA . TRP A 1 130 ? 4.25 5.914 1.099 1 95 130 TRP A CA 1
ATOM 1033 C C . TRP A 1 130 ? 3.75 6.762 -0.067 1 95 130 TRP A C 1
ATOM 1035 O O . TRP A 1 130 ? 4.277 6.672 -1.179 1 95 130 TRP A O 1
ATOM 1045 N N . MET A 1 131 ? 2.789 7.531 0.133 1 96.88 131 MET A N 1
ATOM 1046 C CA . MET A 1 131 ? 2.256 8.422 -0.894 1 96.88 131 MET A CA 1
ATOM 1047 C C . MET A 1 131 ? 2.139 9.852 -0.368 1 96.88 131 MET A C 1
ATOM 1049 O O . MET A 1 131 ? 1.769 10.062 0.788 1 96.88 131 MET A O 1
ATOM 1053 N N . LYS A 1 132 ? 2.361 10.797 -1.239 1 98.19 132 LYS A N 1
ATOM 1054 C CA . LYS A 1 132 ? 2.217 12.203 -0.879 1 98.19 132 LYS A CA 1
ATOM 1055 C C . LYS A 1 132 ? 0.764 12.547 -0.56 1 98.19 132 LYS A C 1
ATOM 1057 O O . LYS A 1 132 ? -0.146 12.156 -1.297 1 98.19 132 LYS A O 1
ATOM 1062 N N . VAL A 1 133 ? 0.571 13.211 0.538 1 98.62 133 VAL A N 1
ATOM 1063 C CA . VAL A 1 133 ? -0.747 13.75 0.849 1 98.62 133 VAL A CA 1
ATOM 1064 C C . VAL A 1 133 ? -0.937 15.086 0.134 1 98.62 133 VAL A C 1
ATOM 1066 O O . VAL A 1 133 ? -0.122 16 0.284 1 98.62 133 VAL A O 1
ATOM 1069 N N . THR A 1 134 ? -1.979 15.203 -0.623 1 98.69 134 THR A N 1
ATOM 1070 C CA . THR A 1 134 ? -2.168 16.438 -1.393 1 98.69 134 THR A CA 1
ATOM 1071 C C . THR A 1 134 ? -3.281 17.281 -0.789 1 98.69 134 THR A C 1
ATOM 1073 O O . THR A 1 134 ? -3.279 18.5 -0.931 1 98.69 134 THR A O 1
ATOM 1076 N N . ASN A 1 135 ? -4.262 16.562 -0.187 1 98.31 135 ASN A N 1
ATOM 1077 C CA . ASN A 1 135 ? -5.387 17.297 0.394 1 98.31 135 ASN A CA 1
ATOM 1078 C C . ASN A 1 135 ? -5.914 16.609 1.646 1 98.31 135 ASN A C 1
ATOM 1080 O O . ASN A 1 135 ? -5.926 15.375 1.722 1 98.31 135 ASN A O 1
ATOM 1084 N N . VAL A 1 136 ? -6.328 17.391 2.549 1 98.31 136 VAL A N 1
ATOM 1085 C CA . VAL A 1 136 ? -7.117 16.969 3.701 1 98.31 136 VAL A CA 1
ATOM 1086 C C . VAL A 1 136 ? -8.375 17.828 3.811 1 98.31 136 VAL A C 1
ATOM 1088 O O . VAL A 1 136 ? -8.305 19.062 3.746 1 98.31 136 VAL A O 1
ATOM 1091 N N . SER A 1 137 ? -9.5 17.156 3.979 1 97.31 137 SER A N 1
ATOM 1092 C CA . SER A 1 137 ? -10.711 17.969 4.008 1 97.31 137 SER A CA 1
ATOM 1093 C C . SER A 1 137 ? -11.781 17.344 4.887 1 97.31 137 SER A C 1
ATOM 1095 O O . SER A 1 137 ? -11.758 16.141 5.137 1 97.31 137 SER A O 1
ATOM 1097 N N . VAL A 1 138 ? -12.586 18.156 5.367 1 95.81 138 VAL A N 1
ATOM 1098 C CA . VAL A 1 138 ? -13.797 17.781 6.09 1 95.81 138 VAL A CA 1
ATOM 1099 C C . VAL A 1 138 ? -15.023 18.312 5.355 1 95.81 138 VAL A C 1
ATOM 1101 O O . VAL A 1 138 ? -15.102 19.516 5.062 1 95.81 138 VAL A O 1
ATOM 1104 N N . GLU A 1 139 ? -15.859 17.453 4.922 1 84.31 139 GLU A N 1
ATOM 1105 C CA . GLU A 1 139 ? -16.984 17.844 4.078 1 84.31 139 GLU A CA 1
ATOM 1106 C C . GLU A 1 139 ? -17.891 18.844 4.789 1 84.31 139 GLU A C 1
ATOM 1108 O O . GLU A 1 139 ? -18.359 19.797 4.18 1 84.31 139 GLU A O 1
ATOM 1113 N N . SER A 1 140 ? -18.328 18.625 5.996 1 81.81 140 SER A N 1
ATOM 1114 C CA . SER A 1 140 ? -19.188 19.547 6.73 1 81.81 140 SER A CA 1
ATOM 1115 C C . SER A 1 140 ? -18.844 19.562 8.219 1 81.81 140 SER A C 1
ATOM 1117 O O . SER A 1 140 ? -18.109 18.688 8.695 1 81.81 140 SER A O 1
ATOM 1119 N N . PHE A 1 141 ? -19.328 20.594 8.883 1 79.81 141 PHE A N 1
ATOM 1120 C CA . PHE A 1 141 ? -19.109 20.734 10.312 1 79.81 141 PHE A CA 1
ATOM 1121 C C . PHE A 1 141 ? -19.672 19.547 11.07 1 79.81 141 PHE A C 1
ATOM 1123 O O . PHE A 1 141 ? -19.203 19.203 12.156 1 79.81 141 PHE A O 1
ATOM 1130 N N . LYS A 1 142 ? -20.516 18.859 10.367 1 83.06 142 LYS A N 1
ATOM 1131 C CA . LYS A 1 142 ? -21.203 17.766 11.039 1 83.06 142 LYS A CA 1
ATOM 1132 C C . LYS A 1 142 ? -20.516 16.422 10.75 1 83.06 142 LYS A C 1
ATOM 1134 O O . LYS A 1 142 ? -20.812 15.414 11.391 1 83.06 142 LYS A O 1
ATOM 1139 N N . SER A 1 143 ? -19.5 16.609 9.898 1 85.56 143 SER A N 1
ATOM 1140 C CA . SER A 1 143 ? -18.891 15.344 9.484 1 85.56 143 SER A CA 1
ATOM 1141 C C . SER A 1 143 ? -18 14.766 10.578 1 85.56 143 SER A C 1
ATOM 1143 O O . SER A 1 143 ? -17.281 15.508 11.25 1 85.56 143 SER A O 1
ATOM 1145 N N . ASP A 1 144 ? -18.109 13.547 10.812 1 92.75 144 ASP A N 1
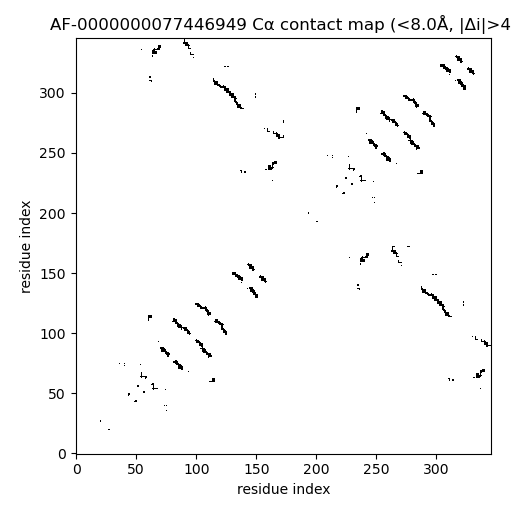ATOM 1146 C CA . ASP A 1 144 ? -17.219 12.852 11.734 1 92.75 144 ASP A CA 1
ATOM 1147 C C . ASP A 1 144 ? -16.062 12.188 10.992 1 92.75 144 ASP A C 1
ATOM 1149 O O . ASP A 1 144 ? -15.289 11.422 11.578 1 92.75 144 ASP A O 1
ATOM 1153 N N . LYS A 1 145 ? -15.953 12.539 9.695 1 95.38 145 LYS A N 1
ATOM 1154 C CA . LYS A 1 145 ? -14.898 11.938 8.875 1 95.38 145 LYS A CA 1
ATOM 1155 C C . LYS A 1 145 ? -14 13.008 8.266 1 95.38 145 LYS A C 1
ATOM 1157 O O . LYS A 1 145 ? -14.453 14.109 7.957 1 95.38 145 LYS A O 1
ATOM 1162 N N . VAL A 1 146 ? -12.797 12.641 8.117 1 96.19 146 VAL A N 1
ATOM 1163 C CA . VAL A 1 146 ? -11.812 13.438 7.395 1 96.19 146 VAL A CA 1
ATOM 1164 C C . VAL A 1 146 ? -11.414 12.719 6.105 1 96.19 146 VAL A C 1
ATOM 1166 O O . VAL A 1 146 ? -11.203 11.508 6.105 1 96.19 146 VAL A O 1
ATOM 1169 N N . CYS A 1 147 ? -11.414 13.43 5.031 1 96.81 147 CYS A N 1
ATOM 1170 C CA . CYS A 1 147 ? -10.977 12.875 3.754 1 96.81 147 CYS A CA 1
ATOM 1171 C C . CYS A 1 147 ? -9.516 13.203 3.488 1 96.81 147 CYS A C 1
ATOM 1173 O O . CYS A 1 147 ? -9.141 14.375 3.408 1 96.81 147 CYS A O 1
ATOM 1175 N N . ILE A 1 148 ? -8.727 12.156 3.395 1 97.31 148 ILE A N 1
ATOM 1176 C CA . ILE A 1 148 ? -7.305 12.305 3.088 1 97.31 148 ILE A CA 1
ATOM 1177 C C . ILE A 1 148 ? -7.039 11.859 1.652 1 97.31 148 ILE A C 1
ATOM 1179 O O . ILE A 1 148 ? -7.406 10.75 1.263 1 97.31 148 ILE A O 1
ATOM 1183 N N . THR A 1 149 ? -6.449 12.797 0.896 1 97.75 149 THR A N 1
ATOM 1184 C CA . THR A 1 149 ? -6.125 12.453 -0.484 1 97.75 149 THR A CA 1
ATOM 1185 C C . THR A 1 149 ? -4.633 12.188 -0.638 1 97.75 149 THR A C 1
ATOM 1187 O O . THR A 1 149 ? -3.812 13.086 -0.465 1 97.75 149 THR A O 1
ATOM 1190 N N . ALA A 1 150 ? -4.266 11.016 -0.857 1 97.5 150 ALA A N 1
ATOM 1191 C CA . ALA A 1 150 ? -2.916 10.547 -1.171 1 97.5 150 ALA A CA 1
ATOM 1192 C C . ALA A 1 150 ? -2.936 9.562 -2.334 1 97.5 150 ALA A C 1
ATOM 1194 O O . ALA A 1 150 ? -2.885 8.344 -2.125 1 97.5 150 ALA A O 1
ATOM 1195 N N . GLY A 1 151 ? -2.988 10.047 -3.502 1 92.38 151 GLY A N 1
ATOM 1196 C CA . GLY A 1 151 ? -3.215 9.188 -4.652 1 92.38 151 GLY A CA 1
ATOM 1197 C C . GLY A 1 151 ? -4.652 8.711 -4.77 1 92.38 151 GLY A C 1
ATOM 1198 O O . GLY A 1 151 ? -5.219 8.695 -5.863 1 92.38 151 GLY A O 1
ATOM 1199 N N . VAL A 1 152 ? -5.195 8.359 -3.664 1 91.88 152 VAL A N 1
ATOM 1200 C CA . VAL A 1 152 ? -6.605 7.996 -3.566 1 91.88 152 VAL A CA 1
ATOM 1201 C C . VAL A 1 152 ? -7.254 8.742 -2.4 1 91.88 152 VAL A C 1
ATOM 1203 O O . VAL A 1 152 ? -6.559 9.242 -1.514 1 91.88 152 VAL A O 1
ATOM 1206 N N . LYS A 1 153 ? -8.516 8.844 -2.428 1 94.12 153 LYS A N 1
ATOM 1207 C CA . LYS A 1 153 ? -9.242 9.461 -1.319 1 94.12 153 LYS A CA 1
ATOM 1208 C C . LYS A 1 153 ? -9.625 8.414 -0.272 1 94.12 153 LYS A C 1
ATOM 1210 O O . LYS A 1 153 ? -10.172 7.363 -0.608 1 94.12 153 LYS A O 1
ATOM 1215 N N . LYS A 1 154 ? -9.266 8.734 0.889 1 92.88 154 LYS A N 1
ATOM 1216 C CA . LYS A 1 154 ? -9.625 7.848 1.991 1 92.88 154 LYS A CA 1
ATOM 1217 C C . LYS A 1 154 ? -10.336 8.617 3.104 1 92.88 154 LYS A C 1
ATOM 1219 O O . LYS A 1 154 ? -9.922 9.719 3.467 1 92.88 154 LYS A O 1
ATOM 1224 N N . LEU A 1 155 ? -11.297 8.016 3.6 1 93.88 155 LEU A N 1
ATOM 1225 C CA . LEU A 1 155 ? -12.023 8.594 4.727 1 93.88 155 LEU A CA 1
ATOM 1226 C C . LEU A 1 155 ? -11.539 8 6.047 1 93.88 155 LEU A C 1
ATOM 1228 O O . LEU A 1 155 ? -11.32 6.789 6.141 1 93.88 155 LEU A O 1
ATOM 1232 N N . ARG A 1 156 ? -11.312 8.82 6.934 1 94.62 156 ARG A N 1
ATOM 1233 C CA . ARG A 1 156 ? -10.906 8.414 8.273 1 94.62 156 ARG A CA 1
ATOM 1234 C C . ARG A 1 156 ? -11.75 9.109 9.336 1 94.62 156 ARG A C 1
ATOM 1236 O O . ARG A 1 156 ? -12.328 10.172 9.086 1 94.62 156 ARG A O 1
ATOM 1243 N N . SER A 1 157 ? -11.766 8.453 10.461 1 94.81 157 SER A N 1
ATOM 1244 C CA . SER A 1 157 ? -12.469 9.094 11.57 1 94.81 157 SER A CA 1
ATOM 1245 C C . SER A 1 157 ? -11.766 10.375 12.008 1 94.81 157 SER A C 1
ATOM 1247 O O . SER A 1 157 ? -10.562 10.375 12.266 1 94.81 157 SER A O 1
ATOM 1249 N N . LYS A 1 158 ? -12.57 11.414 12.102 1 94 158 LYS A N 1
ATOM 1250 C CA . LYS A 1 158 ? -12.047 12.711 12.516 1 94 158 LYS A CA 1
ATOM 1251 C C . LYS A 1 158 ? -11.43 12.633 13.914 1 94 158 LYS A C 1
ATOM 1253 O O . LYS A 1 158 ? -10.453 13.328 14.203 1 94 158 LYS A O 1
ATOM 1258 N N . ASP A 1 159 ? -11.922 11.805 14.758 1 93.75 159 ASP A N 1
ATOM 1259 C CA . ASP A 1 159 ? -11.477 11.648 16.141 1 93.75 159 ASP A CA 1
ATOM 1260 C C . ASP A 1 159 ? -10.023 11.188 16.203 1 93.75 159 ASP A C 1
ATOM 1262 O O . ASP A 1 159 ? -9.336 11.414 17.203 1 93.75 159 ASP A O 1
ATOM 1266 N N . ALA A 1 160 ? -9.555 10.492 15.234 1 95.62 160 ALA A N 1
ATOM 1267 C CA . ALA A 1 160 ? -8.188 10 15.195 1 95.62 160 ALA A CA 1
ATOM 1268 C C . ALA A 1 160 ? -7.184 11.148 15.188 1 95.62 160 ALA A C 1
ATOM 1270 O O . ALA A 1 160 ? -6.043 10.992 15.625 1 95.62 160 ALA A O 1
ATOM 1271 N N . PHE A 1 161 ? -7.695 12.344 14.719 1 96.44 161 PHE A N 1
ATOM 1272 C CA . PHE A 1 161 ? -6.785 13.461 14.516 1 96.44 161 PHE A CA 1
ATOM 1273 C C . PHE A 1 161 ? -7.148 14.633 15.422 1 96.44 161 PHE A C 1
ATOM 1275 O O . PHE A 1 161 ? -6.863 15.789 15.102 1 96.44 161 PHE A O 1
ATOM 1282 N N . GLU A 1 162 ? -7.801 14.414 16.5 1 94.62 162 GLU A N 1
ATOM 1283 C CA . GLU A 1 162 ? -8.305 15.461 17.375 1 94.62 162 GLU A CA 1
ATOM 1284 C C . GLU A 1 162 ? -7.199 16.016 18.266 1 94.62 162 GLU A C 1
ATOM 1286 O O . GLU A 1 162 ? -7.18 17.203 18.578 1 94.62 162 GLU A O 1
ATOM 1291 N N . ILE A 1 163 ? -6.336 15.172 18.703 1 95.38 163 ILE A N 1
ATOM 1292 C CA . ILE A 1 163 ? -5.309 15.57 19.656 1 95.38 163 ILE A CA 1
ATOM 1293 C C . ILE A 1 163 ? -3.928 15.438 19.016 1 95.38 163 ILE A C 1
ATOM 1295 O O . ILE A 1 163 ? -3.57 14.375 18.516 1 95.38 163 ILE A O 1
ATOM 1299 N N . PRO A 1 164 ? -3.211 16.547 19 1 96.94 164 PRO A N 1
ATOM 1300 C CA . PRO A 1 164 ? -1.844 16.438 18.484 1 96.94 164 PRO A CA 1
ATOM 1301 C C . PRO A 1 164 ? -1.025 15.359 19.172 1 96.94 164 PRO A C 1
ATOM 1303 O O . PRO A 1 164 ? -1.104 15.203 20.406 1 96.94 164 PRO A O 1
ATOM 1306 N N . LYS A 1 165 ? -0.265 14.633 18.453 1 97.44 165 LYS A N 1
ATOM 1307 C CA . LYS A 1 165 ? 0.497 13.5 18.969 1 97.44 165 LYS A CA 1
ATOM 1308 C C . LYS A 1 165 ? 1.998 13.773 18.906 1 97.44 165 LYS A C 1
ATOM 1310 O O . LYS A 1 165 ? 2.445 14.633 18.141 1 97.44 165 LYS A O 1
ATOM 1315 N N . ASP A 1 166 ? 2.676 13.016 19.719 1 96.75 166 ASP A N 1
ATOM 1316 C CA . ASP A 1 166 ? 4.133 13.047 19.625 1 96.75 166 ASP A CA 1
ATOM 1317 C C . ASP A 1 166 ? 4.621 12.383 18.344 1 96.75 166 ASP A C 1
ATOM 1319 O O . ASP A 1 166 ? 3.996 11.438 17.859 1 96.75 166 ASP A O 1
ATOM 1323 N N . SER A 1 167 ? 5.711 12.891 17.844 1 97.56 167 SER A N 1
ATOM 1324 C CA . SER A 1 167 ? 6.281 12.328 16.641 1 97.56 167 SER A CA 1
ATOM 1325 C C . SER A 1 167 ? 7.625 11.656 16.906 1 97.56 167 SER A C 1
ATOM 1327 O O . SER A 1 167 ? 8.242 11.906 17.953 1 97.56 167 SER A O 1
ATOM 1329 N N . ILE A 1 168 ? 7.945 10.766 16.062 1 97.38 168 ILE A N 1
ATOM 1330 C CA . ILE A 1 168 ? 9.25 10.125 16.109 1 97.38 168 ILE A CA 1
ATOM 1331 C C . ILE A 1 168 ? 10.102 10.602 14.93 1 97.38 168 ILE A C 1
ATOM 1333 O O . ILE A 1 168 ? 9.617 10.672 13.797 1 97.38 168 ILE A O 1
ATOM 1337 N N . LYS A 1 169 ? 11.344 10.93 15.234 1 97.19 169 LYS A N 1
ATOM 1338 C CA . LYS A 1 169 ? 12.258 11.352 14.18 1 97.19 169 LYS A CA 1
ATOM 1339 C C . LYS A 1 169 ? 12.539 10.211 13.211 1 97.19 169 LYS A C 1
ATOM 1341 O O . LYS A 1 169 ? 12.742 9.062 13.625 1 97.19 169 LYS A O 1
ATOM 1346 N N . VAL A 1 170 ? 12.5 10.539 11.938 1 96.44 170 VAL A N 1
ATOM 1347 C CA . VAL A 1 170 ? 12.852 9.539 10.93 1 96.44 170 VAL A CA 1
ATOM 1348 C C . VAL A 1 170 ? 13.992 10.07 10.055 1 96.44 170 VAL A C 1
ATOM 1350 O O . VAL A 1 170 ? 14.133 11.289 9.883 1 96.44 170 VAL A O 1
ATOM 1353 N N . ASP A 1 171 ? 14.836 9.281 9.508 1 88.75 171 ASP A N 1
ATOM 1354 C CA . ASP A 1 171 ? 16.047 9.664 8.781 1 88.75 171 ASP A CA 1
ATOM 1355 C C . ASP A 1 171 ? 15.703 10.203 7.391 1 88.75 171 ASP A C 1
ATOM 1357 O O . ASP A 1 171 ? 16.281 11.188 6.941 1 88.75 171 ASP A O 1
ATOM 1361 N N . GLU A 1 172 ? 14.711 9.555 6.73 1 87.44 172 GLU A N 1
ATOM 1362 C CA . GLU A 1 172 ? 14.383 9.953 5.363 1 87.44 172 GLU A CA 1
ATOM 1363 C C . GLU A 1 172 ? 12.891 10.227 5.207 1 87.44 172 GLU A C 1
ATOM 1365 O O . GLU A 1 172 ? 12.062 9.508 5.762 1 87.44 172 GLU A O 1
ATOM 1370 N N . PHE A 1 173 ? 12.719 11.375 4.512 1 89.06 173 PHE A N 1
ATOM 1371 C CA . PHE A 1 173 ? 11.344 11.648 4.105 1 89.06 173 PHE A CA 1
ATOM 1372 C C . PHE A 1 173 ? 11 10.898 2.822 1 89.06 173 PHE A C 1
ATOM 1374 O O . PHE A 1 173 ? 9.914 10.336 2.697 1 89.06 173 PHE A O 1
ATOM 1381 N N . MET B 1 1 ? 15.938 53.969 28.703 1 26 1 MET B N 1
ATOM 1382 C CA . MET B 1 1 ? 17.031 53 28.516 1 26 1 MET B CA 1
ATOM 1383 C C . MET B 1 1 ? 16.547 51.781 27.734 1 26 1 MET B C 1
ATOM 1385 O O . MET B 1 1 ? 17.312 50.844 27.516 1 26 1 MET B O 1
ATOM 1389 N N . GLU B 1 2 ? 15.156 51.531 27.781 1 34.62 2 GLU B N 1
ATOM 1390 C CA . GLU B 1 2 ? 14.5 50.406 27.141 1 34.62 2 GLU B CA 1
ATOM 1391 C C . GLU B 1 2 ? 14.562 50.5 25.625 1 34.62 2 GLU B C 1
ATOM 1393 O O . GLU B 1 2 ? 14.547 49.5 24.922 1 34.62 2 GLU B O 1
ATOM 1398 N N . LYS B 1 3 ? 14.508 51.688 24.984 1 43.81 3 LYS B N 1
ATOM 1399 C CA . LYS B 1 3 ? 14.641 51.969 23.562 1 43.81 3 LYS B CA 1
ATOM 1400 C C . LYS B 1 3 ? 15.977 51.438 23.031 1 43.81 3 LYS B C 1
ATOM 1402 O O . LYS B 1 3 ? 16.078 51.062 21.859 1 43.81 3 LYS B O 1
ATOM 1407 N N . ALA B 1 4 ? 17.094 51.656 23.766 1 37.91 4 ALA B N 1
ATOM 1408 C CA . ALA B 1 4 ? 18.453 51.375 23.312 1 37.91 4 ALA B CA 1
ATOM 1409 C C . ALA B 1 4 ? 18.656 49.875 23.109 1 37.91 4 ALA B C 1
ATOM 1411 O O . ALA B 1 4 ? 19.469 49.438 22.281 1 37.91 4 ALA B O 1
ATOM 1412 N N . LEU B 1 5 ? 18.078 49.031 24.078 1 30.89 5 LEU B N 1
ATOM 1413 C CA . LEU B 1 5 ? 18.328 47.594 23.938 1 30.89 5 LEU B CA 1
ATOM 1414 C C . LEU B 1 5 ? 17.641 47.062 22.688 1 30.89 5 LEU B C 1
ATOM 1416 O O . LEU B 1 5 ? 17.938 45.938 22.25 1 30.89 5 LEU B O 1
ATOM 1420 N N . THR B 1 6 ? 16.516 47.656 22.219 1 37.44 6 THR B N 1
ATOM 1421 C CA . THR B 1 6 ? 15.836 47.156 21.031 1 37.44 6 THR B CA 1
ATOM 1422 C C . THR B 1 6 ? 16.734 47.312 19.797 1 37.44 6 THR B C 1
ATOM 1424 O O . THR B 1 6 ? 16.703 46.438 18.906 1 37.44 6 THR B O 1
ATOM 1427 N N . LYS B 1 7 ? 17.531 48.344 19.609 1 39.66 7 LYS B N 1
ATOM 1428 C CA . LYS B 1 7 ? 18.312 48.625 18.406 1 39.66 7 LYS B CA 1
ATOM 1429 C C . LYS B 1 7 ? 19.469 47.656 18.266 1 39.66 7 LYS B C 1
ATOM 1431 O O . LYS B 1 7 ? 19.812 47.25 17.141 1 39.66 7 LYS B O 1
ATOM 1436 N N . VAL B 1 8 ? 20.172 47.312 19.422 1 38.22 8 VAL B N 1
ATOM 1437 C CA . VAL B 1 8 ? 21.391 46.531 19.312 1 38.22 8 VAL B CA 1
ATOM 1438 C C . VAL B 1 8 ? 21.031 45.125 18.844 1 38.22 8 VAL B C 1
ATOM 1440 O O . VAL B 1 8 ? 21.859 44.438 18.219 1 38.22 8 VAL B O 1
ATOM 1443 N N . GLY B 1 9 ? 19.922 44.562 19.344 1 32.91 9 GLY B N 1
ATOM 1444 C CA . GLY B 1 9 ? 19.562 43.188 18.953 1 32.91 9 GLY B CA 1
ATOM 1445 C C . GLY B 1 9 ? 19.328 43.062 17.453 1 32.91 9 GLY B C 1
ATOM 1446 O O . GLY B 1 9 ? 19.547 42 16.891 1 32.91 9 GLY B O 1
ATOM 1447 N N . SER B 1 10 ? 18.75 44.125 16.859 1 37.25 10 SER B N 1
ATOM 1448 C CA . SER B 1 10 ? 18.469 44.062 15.43 1 37.25 10 SER B CA 1
ATOM 1449 C C . SER B 1 10 ? 19.75 44.062 14.609 1 37.25 10 SER B C 1
ATOM 1451 O O . SER B 1 10 ? 19.844 43.438 13.57 1 37.25 10 SER B O 1
ATOM 1453 N N . PHE B 1 11 ? 20.75 44.875 15.039 1 34.28 11 PHE B N 1
ATOM 1454 C CA . PHE B 1 11 ? 21.953 45.062 14.219 1 34.28 11 PHE B CA 1
ATOM 1455 C C . PHE B 1 11 ? 22.766 43.781 14.18 1 34.28 11 PHE B C 1
ATOM 1457 O O . PHE B 1 11 ? 23.328 43.406 13.133 1 34.28 11 PHE B O 1
ATOM 1464 N N . TRP B 1 12 ? 23.062 43.188 15.359 1 33.97 12 TRP B N 1
ATOM 1465 C CA . TRP B 1 12 ? 23.969 42.062 15.391 1 33.97 12 TRP B CA 1
ATOM 1466 C C . TRP B 1 12 ? 23.406 40.906 14.586 1 33.97 12 TRP B C 1
ATOM 1468 O O . TRP B 1 12 ? 24.156 40.188 13.906 1 33.97 12 TRP B O 1
ATOM 1478 N N . ILE B 1 13 ? 22.141 40.531 14.547 1 37.12 13 ILE B N 1
ATOM 1479 C CA . ILE B 1 13 ? 21.656 39.438 13.727 1 37.12 13 ILE B CA 1
ATOM 1480 C C . ILE B 1 13 ? 21.859 39.781 12.25 1 37.12 13 ILE B C 1
ATOM 1482 O O . ILE B 1 13 ? 22.062 38.875 11.43 1 37.12 13 ILE B O 1
ATOM 1486 N N . SER B 1 14 ? 21.812 41.031 11.984 1 35.81 14 SER B N 1
ATOM 1487 C CA . SER B 1 14 ? 21.984 41.375 10.578 1 35.81 14 SER B CA 1
ATOM 1488 C C . SER B 1 14 ? 23.438 41.188 10.133 1 35.81 14 SER B C 1
ATOM 1490 O O . SER B 1 14 ? 23.688 40.75 9.008 1 35.81 14 SER B O 1
ATOM 1492 N N . ARG B 1 15 ? 24.422 41.656 10.891 1 32.56 15 ARG B N 1
ATOM 1493 C CA . ARG B 1 15 ? 25.766 41.656 10.359 1 32.56 15 ARG B CA 1
ATOM 1494 C C . ARG B 1 15 ? 26.328 40.25 10.211 1 32.56 15 ARG B C 1
ATOM 1496 O O . ARG B 1 15 ? 26.938 39.906 9.195 1 32.56 15 ARG B O 1
ATOM 1503 N N . LYS B 1 16 ? 26.344 39.469 11.352 1 35.97 16 LYS B N 1
ATOM 1504 C CA . LYS B 1 16 ? 26.969 38.156 11.211 1 35.97 16 LYS B CA 1
ATOM 1505 C C . LYS B 1 16 ? 26.312 37.344 10.109 1 35.97 16 LYS B C 1
ATOM 1507 O O . LYS B 1 16 ? 26.938 36.469 9.508 1 35.97 16 LYS B O 1
ATOM 1512 N N . ALA B 1 17 ? 25.062 37.562 9.836 1 34.81 17 ALA B N 1
ATOM 1513 C CA . ALA B 1 17 ? 24.438 36.875 8.711 1 34.81 17 ALA B CA 1
ATOM 1514 C C . ALA B 1 17 ? 24.984 37.406 7.383 1 34.81 17 ALA B C 1
ATOM 1516 O O . ALA B 1 17 ? 25 36.688 6.383 1 34.81 17 ALA B O 1
ATOM 1517 N N . LYS B 1 18 ? 25.484 38.594 7.359 1 33.06 18 LYS B N 1
ATOM 1518 C CA . LYS B 1 18 ? 25.953 39.156 6.082 1 33.06 18 LYS B CA 1
ATOM 1519 C C . LYS B 1 18 ? 27.234 38.438 5.625 1 33.06 18 LYS B C 1
ATOM 1521 O O . LYS B 1 18 ? 27.406 38.188 4.434 1 33.06 18 LYS B O 1
ATOM 1526 N N . GLU B 1 19 ? 28.281 38.344 6.52 1 33.22 19 GLU B N 1
ATOM 1527 C CA . GLU B 1 19 ? 29.594 37.906 6.012 1 33.22 19 GLU B CA 1
ATOM 1528 C C . GLU B 1 19 ? 29.516 36.5 5.426 1 33.22 19 GLU B C 1
ATOM 1530 O O . GLU B 1 19 ? 30.203 36.219 4.441 1 33.22 19 GLU B O 1
ATOM 1535 N N . GLU B 1 20 ? 29 35.562 6.215 1 33.47 20 GLU B N 1
ATOM 1536 C CA . GLU B 1 20 ? 29.094 34.219 5.676 1 33.47 20 GLU B CA 1
ATOM 1537 C C . GLU B 1 20 ? 28.266 34.062 4.406 1 33.47 20 GLU B C 1
ATOM 1539 O O . GLU B 1 20 ? 28.297 33.031 3.75 1 33.47 20 GLU B O 1
ATOM 1544 N N . PHE B 1 21 ? 27.547 35.094 4.07 1 32.28 21 PHE B N 1
ATOM 1545 C CA . PHE B 1 21 ? 26.641 35 2.922 1 32.28 21 PHE B CA 1
ATOM 1546 C C . PHE B 1 21 ? 27.422 35.094 1.617 1 32.28 21 PHE B C 1
ATOM 1548 O O . PHE B 1 21 ? 26.844 35.031 0.533 1 32.28 21 PHE B O 1
ATOM 1555 N N . SER B 1 22 ? 28.641 35.469 1.531 1 32.72 22 SER B N 1
ATOM 1556 C CA . SER B 1 22 ? 29.234 35.688 0.218 1 32.72 22 SER B CA 1
ATOM 1557 C C . SER B 1 22 ? 29.25 34.406 -0.599 1 32.72 22 SER B C 1
ATOM 1559 O O . SER B 1 22 ? 29.062 34.438 -1.816 1 32.72 22 SER B O 1
ATOM 1561 N N . SER B 1 23 ? 29.953 33.375 -0.185 1 36.16 23 SER B N 1
ATOM 1562 C CA . SER B 1 23 ? 30.234 32.281 -1.108 1 36.16 23 SER B CA 1
ATOM 1563 C C . SER B 1 23 ? 28.969 31.484 -1.438 1 36.16 23 SER B C 1
ATOM 1565 O O . SER B 1 23 ? 28.969 30.641 -2.336 1 36.16 23 SER B O 1
ATOM 1567 N N . ILE B 1 24 ? 28 31.266 -0.427 1 37.09 24 ILE B N 1
ATOM 1568 C CA . ILE B 1 24 ? 26.859 30.391 -0.662 1 37.09 24 ILE B CA 1
ATOM 1569 C C . ILE B 1 24 ? 25.797 31.141 -1.471 1 37.09 24 ILE B C 1
ATOM 1571 O O . ILE B 1 24 ? 25.047 31.938 -0.925 1 37.09 24 ILE B O 1
ATOM 1575 N N . GLY B 1 25 ? 25.969 31.719 -2.459 1 34.5 25 GLY B N 1
ATOM 1576 C CA . GLY B 1 25 ? 25.062 32.5 -3.293 1 34.5 25 GLY B CA 1
ATOM 1577 C C . GLY B 1 25 ? 23.75 31.797 -3.578 1 34.5 25 GLY B C 1
ATOM 1578 O O . GLY B 1 25 ? 22.688 32.375 -3.41 1 34.5 25 GLY B O 1
ATOM 1579 N N . GLU B 1 26 ? 23.766 30.719 -4.414 1 41.66 26 GLU B N 1
ATOM 1580 C CA . GLU B 1 26 ? 22.562 30.031 -4.863 1 41.66 26 GLU B CA 1
ATOM 1581 C C . GLU B 1 26 ? 21.812 29.391 -3.689 1 41.66 26 GLU B C 1
ATOM 1583 O O . GLU B 1 26 ? 20.594 29.297 -3.711 1 41.66 26 GLU B O 1
ATOM 1588 N N . ASP B 1 27 ? 22.516 28.766 -2.596 1 39.34 27 ASP B N 1
ATOM 1589 C CA . ASP B 1 27 ? 21.969 28.219 -1.357 1 39.34 27 ASP B CA 1
ATOM 1590 C C . ASP B 1 27 ? 21.422 29.328 -0.459 1 39.34 27 ASP B C 1
ATOM 1592 O O . ASP B 1 27 ? 20.844 29.062 0.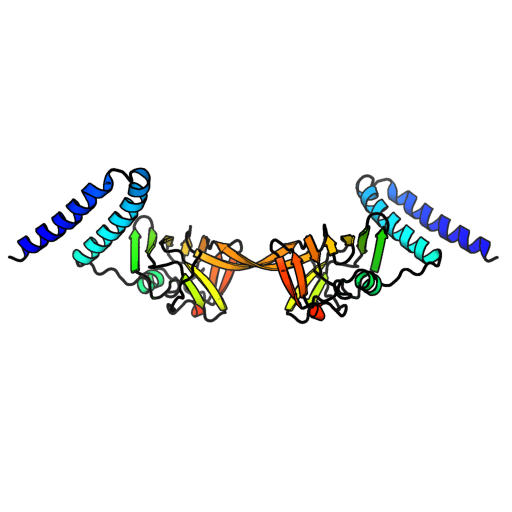587 1 39.34 27 ASP B O 1
ATOM 1596 N N . LEU B 1 28 ? 21.719 30.547 -0.585 1 39.69 28 LEU B N 1
ATOM 1597 C CA . LEU B 1 28 ? 21.312 31.703 0.209 1 39.69 28 LEU B CA 1
ATOM 1598 C C . LEU B 1 28 ? 19.859 32.062 -0.052 1 39.69 28 LEU B C 1
ATOM 1600 O O . LEU B 1 28 ? 19.141 32.5 0.858 1 39.69 28 LEU B O 1
ATOM 1604 N N . SER B 1 29 ? 19.422 32 -1.333 1 42.59 29 SER B N 1
ATOM 1605 C CA . SER B 1 29 ? 18.016 32.344 -1.565 1 42.59 29 SER B CA 1
ATOM 1606 C C . SER B 1 29 ? 17.078 31.391 -0.829 1 42.59 29 SER B C 1
ATOM 1608 O O . SER B 1 29 ? 16.062 31.812 -0.272 1 42.59 29 SER B O 1
ATOM 1610 N N . ARG B 1 30 ? 17.344 30.141 -0.834 1 43.56 30 ARG B N 1
ATOM 1611 C CA . ARG B 1 30 ? 16.562 29.188 -0.035 1 43.56 30 ARG B CA 1
ATOM 1612 C C . ARG B 1 30 ? 16.766 29.438 1.456 1 43.56 30 ARG B C 1
ATOM 1614 O O . ARG B 1 30 ? 15.812 29.344 2.236 1 43.56 30 ARG B O 1
ATOM 1621 N N . PHE B 1 31 ? 17.969 29.781 1.888 1 44.09 31 PHE B N 1
ATOM 1622 C CA . PHE B 1 31 ? 18.312 30.172 3.252 1 44.09 31 PHE B CA 1
ATOM 1623 C C . PHE B 1 31 ? 17.672 31.5 3.607 1 44.09 31 PHE B C 1
ATOM 1625 O O . PHE B 1 31 ? 17.203 31.688 4.734 1 44.09 31 PHE B O 1
ATOM 1632 N N . SER B 1 32 ? 17.641 32.281 2.641 1 48.34 32 SER B N 1
ATOM 1633 C CA . SER B 1 32 ? 17.062 33.594 2.924 1 48.34 32 SER B CA 1
ATOM 1634 C C . SER B 1 32 ? 15.57 33.5 3.193 1 48.34 32 SER B C 1
ATOM 1636 O O . SER B 1 32 ? 15.062 34.094 4.141 1 48.34 32 SER B O 1
ATOM 1638 N N . ASN B 1 33 ? 14.945 32.688 2.359 1 49.97 33 ASN B N 1
ATOM 1639 C CA . ASN B 1 33 ? 13.5 32.562 2.561 1 49.97 33 ASN B CA 1
ATOM 1640 C C . ASN B 1 33 ? 13.18 31.875 3.887 1 49.97 33 ASN B C 1
ATOM 1642 O O . ASN B 1 33 ? 12.258 32.281 4.598 1 49.97 33 ASN B O 1
ATOM 1646 N N . THR B 1 34 ? 13.984 30.891 4.211 1 52.62 34 THR B N 1
ATOM 1647 C CA . THR B 1 34 ? 13.812 30.25 5.508 1 52.62 34 THR B CA 1
ATOM 1648 C C . THR B 1 34 ? 14.188 31.188 6.641 1 52.62 34 THR B C 1
ATOM 1650 O O . THR B 1 34 ? 13.484 31.281 7.652 1 52.62 34 THR B O 1
ATOM 1653 N N . VAL B 1 35 ? 15.25 31.984 6.449 1 55.28 35 VAL B N 1
ATOM 1654 C CA . VAL B 1 35 ? 15.695 32.938 7.457 1 55.28 35 VAL B CA 1
ATOM 1655 C C . VAL B 1 35 ? 14.688 34.062 7.574 1 55.28 35 VAL B C 1
ATOM 1657 O O . VAL B 1 35 ? 14.344 34.5 8.68 1 55.28 35 VAL B O 1
ATOM 1660 N N . GLU B 1 36 ? 14.312 34.562 6.473 1 52.38 36 GLU B N 1
ATOM 1661 C CA . GLU B 1 36 ? 13.32 35.625 6.508 1 52.38 36 GLU B CA 1
ATOM 1662 C C . GLU B 1 36 ? 12.031 35.156 7.176 1 52.38 36 GLU B C 1
ATOM 1664 O O . GLU B 1 36 ? 11.438 35.906 7.969 1 52.38 36 GLU B O 1
ATOM 1669 N N . GLU B 1 37 ? 11.672 34 6.871 1 53.12 37 GLU B N 1
ATOM 1670 C CA . GLU B 1 37 ? 10.445 33.5 7.477 1 53.12 37 GLU B CA 1
ATOM 1671 C C . GLU B 1 37 ? 10.617 33.312 8.984 1 53.12 37 GLU B C 1
ATOM 1673 O O . GLU B 1 37 ? 9.711 33.625 9.758 1 53.12 37 GLU B O 1
ATOM 1678 N N . LYS B 1 38 ? 11.828 32.812 9.289 1 55.38 38 LYS B N 1
ATOM 1679 C CA . LYS B 1 38 ? 12.102 32.719 10.727 1 55.38 38 LYS B CA 1
ATOM 1680 C C . LYS B 1 38 ? 12.18 34.094 11.367 1 55.38 38 LYS B C 1
ATOM 1682 O O . LYS B 1 38 ? 11.664 34.281 12.469 1 55.38 38 LYS B O 1
ATOM 1687 N N . ALA B 1 39 ? 12.852 34.969 10.719 1 57.69 39 ALA B N 1
ATOM 1688 C CA . ALA B 1 39 ? 12.977 36.312 11.227 1 57.69 39 ALA B CA 1
ATOM 1689 C C . ALA B 1 39 ? 11.609 36.969 11.367 1 57.69 39 ALA B C 1
ATOM 1691 O O . ALA B 1 39 ? 11.336 37.656 12.359 1 57.69 39 ALA B O 1
ATOM 1692 N N . LYS B 1 40 ? 10.781 36.781 10.398 1 56.22 40 LYS B N 1
ATOM 1693 C CA . LYS B 1 40 ? 9.445 37.375 10.492 1 56.22 40 LYS B CA 1
ATOM 1694 C C . LYS B 1 40 ? 8.695 36.812 11.703 1 56.22 40 LYS B C 1
ATOM 1696 O O . LYS B 1 40 ? 8.008 37.562 12.398 1 56.22 40 LYS B O 1
ATOM 1701 N N . TRP B 1 41 ? 8.836 35.562 11.836 1 56.78 41 TRP B N 1
ATOM 1702 C CA . TRP B 1 41 ? 8.219 34.938 13 1 56.78 41 TRP B CA 1
ATOM 1703 C C . TRP B 1 41 ? 8.766 35.531 14.289 1 56.78 41 TRP B C 1
ATOM 1705 O O . TRP B 1 41 ? 8.016 35.844 15.219 1 56.78 41 TRP B O 1
ATOM 1715 N N . VAL B 1 42 ? 10.07 35.625 14.289 1 56.56 42 VAL B N 1
ATOM 1716 C CA . VAL B 1 42 ? 10.688 36.25 15.461 1 56.56 42 VAL B CA 1
ATOM 1717 C C . VAL B 1 42 ? 10.156 37.656 15.648 1 56.56 42 VAL B C 1
ATOM 1719 O O . VAL B 1 42 ? 9.836 38.094 16.766 1 56.56 42 VAL B O 1
ATOM 1722 N N . LEU B 1 43 ? 10.102 38.281 14.562 1 57.38 43 LEU B N 1
ATOM 1723 C CA . LEU B 1 43 ? 9.617 39.656 14.648 1 57.38 43 LEU B CA 1
ATOM 1724 C C . LEU B 1 43 ? 8.164 39.719 15.109 1 57.38 43 LEU B C 1
ATOM 1726 O O . LEU B 1 43 ? 7.777 40.594 15.891 1 57.38 43 LEU B O 1
ATOM 1730 N N . GLU B 1 44 ? 7.395 38.812 14.469 1 56.5 44 GLU B N 1
ATOM 1731 C CA . GLU B 1 44 ? 5.996 38.781 14.898 1 56.5 44 GLU B CA 1
ATOM 1732 C C . GLU B 1 44 ? 5.879 38.438 16.375 1 56.5 44 GLU B C 1
ATOM 1734 O O . GLU B 1 44 ? 5.039 39 17.078 1 56.5 44 GLU B O 1
ATOM 1739 N N . LYS B 1 45 ? 6.672 37.469 16.703 1 55.38 45 LYS B N 1
ATOM 1740 C CA . LYS B 1 45 ? 6.727 37.156 18.141 1 55.38 45 LYS B CA 1
ATOM 1741 C C . LYS B 1 45 ? 7.117 38.375 18.953 1 55.38 45 LYS B C 1
ATOM 1743 O O . LYS B 1 45 ? 6.586 38.594 20.047 1 55.38 45 LYS B O 1
ATOM 1748 N N . LEU B 1 46 ? 8.031 39.062 18.422 1 53.59 46 LEU B N 1
ATOM 1749 C CA . LEU B 1 46 ? 8.523 40.25 19.125 1 53.59 46 LEU B CA 1
ATOM 1750 C C . LEU B 1 46 ? 7.473 41.344 19.156 1 53.59 46 LEU B C 1
ATOM 1752 O O . LEU B 1 46 ? 7.375 42.094 20.125 1 53.59 46 LEU B O 1
ATOM 1756 N N . LYS B 1 47 ? 6.82 41.5 18 1 54 47 LYS B N 1
ATOM 1757 C CA . LYS B 1 47 ? 5.832 42.562 18 1 54 47 LYS B CA 1
ATOM 1758 C C . LYS B 1 47 ? 4.676 42.25 18.938 1 54 47 LYS B C 1
ATOM 1760 O O . LYS B 1 47 ? 3.816 43.094 19.188 1 54 47 LYS B O 1
ATOM 1765 N N . GLY B 1 48 ? 4.789 41.188 19.672 1 53.84 48 GLY B N 1
ATOM 1766 C CA . GLY B 1 48 ? 3.826 40.938 20.734 1 53.84 48 GLY B CA 1
ATOM 1767 C C . GLY B 1 48 ? 2.586 40.219 20.234 1 53.84 48 GLY B C 1
ATOM 1768 O O . GLY B 1 48 ? 1.612 40.062 20.984 1 53.84 48 GLY B O 1
ATOM 1769 N N . LYS B 1 49 ? 2.346 40.219 18.938 1 57.03 49 LYS B N 1
ATOM 1770 C CA . LYS B 1 49 ? 1.136 39.531 18.516 1 57.03 49 LYS B CA 1
ATOM 1771 C C . LYS B 1 49 ? 1.301 38 18.625 1 57.03 49 LYS B C 1
ATOM 1773 O O . LYS B 1 49 ? 2.242 37.438 18.062 1 57.03 49 LYS B O 1
ATOM 1778 N N . GLN B 1 50 ? 0.891 37.469 19.766 1 64.25 50 GLN B N 1
ATOM 1779 C CA . GLN B 1 50 ? 1.035 36.062 20.062 1 64.25 50 GLN B CA 1
ATOM 1780 C C . GLN B 1 50 ? 0.298 35.188 19.047 1 64.25 50 GLN B C 1
ATOM 1782 O O . GLN B 1 50 ? -0.907 35.344 18.844 1 64.25 50 GLN B O 1
ATOM 1787 N N . GLN B 1 51 ? 1.034 34.656 18.188 1 81.12 51 GLN B N 1
ATOM 1788 C CA . GLN B 1 51 ? 0.416 33.781 17.203 1 81.12 51 GLN B CA 1
ATOM 1789 C C . GLN B 1 51 ? -0.315 32.625 17.859 1 81.12 51 GLN B C 1
ATOM 1791 O O . GLN B 1 51 ? 0.179 32.062 18.844 1 81.12 51 GLN B O 1
ATOM 1796 N N . LYS B 1 52 ? -1.554 32.5 17.484 1 90.56 52 LYS B N 1
ATOM 1797 C CA . LYS B 1 52 ? -2.352 31.375 17.969 1 90.56 52 LYS B CA 1
ATOM 1798 C C . LYS B 1 52 ? -1.674 30.047 17.672 1 90.56 52 LYS B C 1
ATOM 1800 O O . LYS B 1 52 ? -1.027 29.891 16.625 1 90.56 52 LYS B O 1
ATOM 1805 N N . PRO B 1 53 ? -1.769 29.125 18.703 1 94.94 53 PRO B N 1
ATOM 1806 C CA . PRO B 1 53 ? -1.228 27.797 18.422 1 94.94 53 PRO B CA 1
ATOM 1807 C C . PRO B 1 53 ? -1.841 27.172 17.172 1 94.94 53 PRO B C 1
ATOM 1809 O O . PRO B 1 53 ? -3.006 27.422 16.859 1 94.94 53 PRO B O 1
ATOM 1812 N N . LEU B 1 54 ? -1.104 26.391 16.516 1 97.56 54 LEU B N 1
ATOM 1813 C CA . LEU B 1 54 ? -1.549 25.812 15.258 1 97.56 54 LEU B CA 1
ATOM 1814 C C . LEU B 1 54 ? -2.83 25.016 15.453 1 97.56 54 LEU B C 1
ATOM 1816 O O . LEU B 1 54 ? -3.758 25.109 14.648 1 97.56 54 LEU B O 1
ATOM 1820 N N . PRO B 1 55 ? -2.953 24.141 16.438 1 97.56 55 PRO B N 1
ATOM 1821 C CA . PRO B 1 55 ? -4.203 23.406 16.625 1 97.56 55 PRO B CA 1
ATOM 1822 C C . PRO B 1 55 ? -5.426 24.312 16.672 1 97.56 55 PRO B C 1
ATOM 1824 O O . PRO B 1 55 ? -6.492 23.953 16.172 1 97.56 55 PRO B O 1
ATOM 1827 N N . ASP B 1 56 ? -5.293 25.484 17.281 1 96.75 56 ASP B N 1
ATOM 1828 C CA . ASP B 1 56 ? -6.406 26.422 17.344 1 96.75 56 ASP B CA 1
ATOM 1829 C C . ASP B 1 56 ? -6.758 26.969 15.969 1 96.75 56 ASP B C 1
ATOM 1831 O O . ASP B 1 56 ? -7.938 27.125 15.633 1 96.75 56 ASP B O 1
ATOM 1835 N N . LEU B 1 57 ? -5.703 27.297 15.25 1 97 57 LEU B N 1
ATOM 1836 C CA . LEU B 1 57 ? -5.934 27.766 13.891 1 97 57 LEU B CA 1
ATOM 1837 C C . LEU B 1 57 ? -6.699 26.719 13.078 1 97 57 LEU B C 1
ATOM 1839 O O . LEU B 1 57 ? -7.652 27.062 12.375 1 97 57 LEU B O 1
ATOM 1843 N N . LEU B 1 58 ? -6.289 25.453 13.156 1 97.38 58 LEU B N 1
ATOM 1844 C CA . LEU B 1 58 ? -6.938 24.375 12.43 1 97.38 58 LEU B CA 1
ATOM 1845 C C . LEU B 1 58 ? -8.391 24.219 12.859 1 97.38 58 LEU B C 1
ATOM 1847 O O . LEU B 1 58 ? -9.281 24.078 12.023 1 97.38 58 LEU B O 1
ATOM 1851 N N . ARG B 1 59 ? -8.594 24.312 14.117 1 95.38 59 ARG B N 1
ATOM 1852 C CA . ARG B 1 59 ? -9.953 24.219 14.648 1 95.38 59 ARG B CA 1
ATOM 1853 C C . ARG B 1 59 ? -10.844 25.312 14.07 1 95.38 59 ARG B C 1
ATOM 1855 O O . ARG B 1 59 ? -11.992 25.047 13.703 1 95.38 59 ARG B O 1
ATOM 1862 N N . GLU B 1 60 ? -10.305 26.453 14.094 1 95.12 60 GLU B N 1
ATOM 1863 C CA . GLU B 1 60 ? -11.055 27.578 13.578 1 95.12 60 GLU B CA 1
ATOM 1864 C C . GLU B 1 60 ? -11.438 27.375 12.117 1 95.12 60 GLU B C 1
ATOM 1866 O O . GLU B 1 60 ? -12.43 27.938 11.641 1 95.12 60 GLU B O 1
ATOM 1871 N N . HIS B 1 61 ? -10.719 26.625 11.453 1 95.69 61 HIS B N 1
ATOM 1872 C CA . HIS B 1 61 ? -11 26.359 10.047 1 95.69 61 HIS B CA 1
ATOM 1873 C C . HIS B 1 61 ? -11.703 25.016 9.875 1 95.69 61 HIS B C 1
ATOM 1875 O O . HIS B 1 61 ? -11.711 24.453 8.781 1 95.69 61 HIS B O 1
ATOM 1881 N N . ASN B 1 62 ? -12.102 24.422 10.914 1 95.25 62 ASN B N 1
ATOM 1882 C CA . ASN B 1 62 ? -12.883 23.188 10.93 1 95.25 62 ASN B CA 1
ATOM 1883 C C . ASN B 1 62 ? -12.039 21.984 10.492 1 95.25 62 ASN B C 1
ATOM 1885 O O . ASN B 1 62 ? -12.531 21.094 9.797 1 95.25 62 ASN B O 1
ATOM 1889 N N . LEU B 1 63 ? -10.812 22 10.758 1 96.88 63 LEU B N 1
ATOM 1890 C CA . LEU B 1 63 ? -9.922 20.859 10.562 1 96.88 63 LEU B CA 1
ATOM 1891 C C . LEU B 1 63 ? -9.484 20.281 11.906 1 96.88 63 LEU B C 1
ATOM 1893 O O . LEU B 1 63 ? -9.477 20.984 12.922 1 96.88 63 LEU B O 1
ATOM 1897 N N . PRO B 1 64 ? -9.188 19.016 11.898 1 96.12 64 PRO B N 1
ATOM 1898 C CA . PRO B 1 64 ? -8.75 18.453 13.18 1 96.12 64 PRO B CA 1
ATOM 1899 C C . PRO B 1 64 ? -7.48 19.094 13.719 1 96.12 64 PRO B C 1
ATOM 1901 O O . PRO B 1 64 ? -6.477 19.188 13.008 1 96.12 64 PRO B O 1
ATOM 1904 N N . PRO B 1 65 ? -7.469 19.438 14.938 1 96.88 65 PRO B N 1
ATOM 1905 C CA . PRO B 1 65 ? -6.324 20.109 15.547 1 96.88 65 PRO B CA 1
ATOM 1906 C C . PRO B 1 65 ? -5.074 19.234 15.602 1 96.88 65 PRO B C 1
ATOM 1908 O O . PRO B 1 65 ? -3.959 19.75 15.719 1 96.88 65 PRO B O 1
ATOM 1911 N N . GLY B 1 66 ? -5.219 17.922 15.531 1 97.62 66 GLY B N 1
ATOM 1912 C CA . GLY B 1 66 ? -4.094 17.016 15.695 1 97.62 66 GLY B CA 1
ATOM 1913 C C . GLY B 1 66 ? -3.484 16.578 14.375 1 97.62 66 GLY B C 1
ATOM 1914 O O . GLY B 1 66 ? -2.729 15.609 14.328 1 97.62 66 GLY B O 1
ATOM 1915 N N . LEU B 1 67 ? -3.797 17.297 13.32 1 97.81 67 LEU B N 1
ATOM 1916 C CA . LEU B 1 67 ? -3.277 16.953 12 1 97.81 67 LEU B CA 1
ATOM 1917 C C . LEU B 1 67 ? -1.756 17.047 11.969 1 97.81 67 LEU B C 1
ATOM 1919 O O . LEU B 1 67 ? -1.103 16.391 11.156 1 97.81 67 LEU B O 1
ATOM 1923 N N . PHE B 1 68 ? -1.2 17.922 12.82 1 98.5 68 PHE B N 1
ATOM 1924 C CA . PHE B 1 68 ? 0.245 18.078 12.922 1 98.5 68 PHE B CA 1
ATOM 1925 C C . PHE B 1 68 ? 0.744 17.625 14.289 1 98.5 68 PHE B C 1
ATOM 1927 O O . PHE B 1 68 ? -0.011 17.641 15.266 1 98.5 68 PHE B O 1
ATOM 1934 N N . PRO B 1 69 ? 1.958 17.281 14.297 1 98.06 69 PRO B N 1
ATOM 1935 C CA . PRO B 1 69 ? 2.518 16.828 15.57 1 98.06 69 PRO B CA 1
ATOM 1936 C C . PRO B 1 69 ? 2.697 17.969 16.578 1 98.06 69 PRO B C 1
ATOM 1938 O O . PRO B 1 69 ? 2.699 19.141 16.188 1 98.06 69 PRO B O 1
ATOM 1941 N N . LYS B 1 70 ? 2.908 17.578 17.797 1 96.25 70 LYS B N 1
ATOM 1942 C CA . LYS B 1 70 ? 3.064 18.516 18.906 1 96.25 70 LYS B CA 1
ATOM 1943 C C . LYS B 1 70 ? 4.359 19.312 18.781 1 96.25 70 LYS B C 1
ATOM 1945 O O . LYS B 1 70 ? 4.441 20.453 19.219 1 96.25 70 LYS B O 1
ATOM 1950 N N . ASN B 1 71 ? 5.293 18.75 18.156 1 94.31 71 ASN B N 1
ATOM 1951 C CA . ASN B 1 71 ? 6.645 19.297 18.25 1 94.31 71 ASN B CA 1
ATOM 1952 C C . ASN B 1 71 ? 6.953 20.25 17.094 1 94.31 71 ASN B C 1
ATOM 1954 O O . ASN B 1 71 ? 8.102 20.344 16.656 1 94.31 71 ASN B O 1
ATOM 1958 N N . ILE B 1 72 ? 6 20.828 16.562 1 96 72 ILE B N 1
ATOM 1959 C CA . ILE B 1 72 ? 6.312 21.812 15.523 1 96 72 ILE B CA 1
ATOM 1960 C C . ILE B 1 72 ? 7.121 22.953 16.125 1 96 72 ILE B C 1
ATOM 1962 O O . ILE B 1 72 ? 7.023 23.234 17.312 1 96 72 ILE B O 1
ATOM 1966 N N . ILE B 1 73 ? 7.922 23.625 15.328 1 93.25 73 ILE B N 1
ATOM 1967 C CA . ILE B 1 73 ? 8.672 24.797 15.766 1 93.25 73 ILE B CA 1
ATOM 1968 C C . ILE B 1 73 ? 7.77 26.031 15.719 1 93.25 73 ILE B C 1
ATOM 1970 O O . ILE B 1 73 ? 7.586 26.719 16.734 1 93.25 73 ILE B O 1
ATOM 1974 N N . CYS B 1 74 ? 7.223 26.25 14.578 1 92.44 74 CYS B N 1
ATOM 1975 C CA . CYS B 1 74 ? 6.348 27.391 14.328 1 92.44 74 CYS B CA 1
ATOM 1976 C C . CYS B 1 74 ? 5.594 27.234 13.016 1 92.44 74 CYS B C 1
ATOM 1978 O O . CYS B 1 74 ? 5.766 26.234 12.32 1 92.44 74 CYS B O 1
ATOM 1980 N N . TYR B 1 75 ? 4.719 28.141 12.773 1 96.06 75 TYR B N 1
ATOM 1981 C CA . TYR B 1 75 ? 4.051 28.172 11.477 1 96.06 75 TYR B CA 1
ATOM 1982 C C . TYR B 1 75 ? 3.91 29.594 10.969 1 96.06 75 TYR B C 1
ATOM 1984 O O . TYR B 1 75 ? 4.031 30.547 11.742 1 96.06 75 TYR B O 1
ATOM 1992 N N . GLU B 1 76 ? 3.779 29.703 9.672 1 93.75 76 GLU B N 1
ATOM 1993 C CA . GLU B 1 76 ? 3.436 30.938 8.969 1 93.75 76 GLU B CA 1
ATOM 1994 C C . GLU B 1 76 ? 2.094 30.812 8.258 1 93.75 76 GLU B C 1
ATOM 1996 O O . GLU B 1 76 ? 1.81 29.797 7.633 1 93.75 76 GLU B O 1
ATOM 2001 N N . PHE B 1 77 ? 1.271 31.875 8.414 1 94.44 77 PHE B N 1
ATOM 2002 C CA . PHE B 1 77 ? -0.035 31.828 7.77 1 94.44 77 PHE B CA 1
ATOM 2003 C C . PHE B 1 77 ? -0.371 33.188 7.145 1 94.44 77 PHE B C 1
ATOM 2005 O O . PHE B 1 77 ? -0.416 34.188 7.84 1 94.44 77 PHE B O 1
ATOM 2012 N N . ASP B 1 78 ? -0.493 33.094 5.824 1 92.5 78 ASP B N 1
ATOM 2013 C CA . ASP B 1 78 ? -0.994 34.25 5.086 1 92.5 78 ASP B CA 1
ATOM 2014 C C . ASP B 1 78 ? -2.518 34.219 4.984 1 92.5 78 ASP B C 1
ATOM 2016 O O . ASP B 1 78 ? -3.074 33.469 4.172 1 92.5 78 ASP B O 1
ATOM 2020 N N . GLU B 1 79 ? -3.201 35 5.758 1 88.88 79 GLU B N 1
ATOM 2021 C CA . GLU B 1 79 ? -4.656 34.969 5.855 1 88.88 79 GLU B CA 1
ATOM 2022 C C . GLU B 1 79 ? -5.309 35.375 4.535 1 88.88 79 GLU B C 1
ATOM 2024 O O . GLU B 1 79 ? -6.422 34.938 4.23 1 88.88 79 GLU B O 1
ATOM 2029 N N . ILE B 1 80 ? -4.613 36.188 3.83 1 91.19 80 ILE B N 1
ATOM 2030 C CA . ILE B 1 80 ? -5.164 36.688 2.576 1 91.19 80 ILE B CA 1
ATOM 2031 C C . ILE B 1 80 ? -5.125 35.594 1.521 1 91.19 80 ILE B C 1
ATOM 2033 O O . ILE B 1 80 ? -6.145 35.281 0.892 1 91.19 80 ILE B O 1
ATOM 2037 N N . LYS B 1 81 ? -4.012 34.938 1.372 1 94.25 81 LYS B N 1
ATOM 2038 C CA . LYS B 1 81 ? -3.834 33.938 0.332 1 94.25 81 LYS B CA 1
ATOM 2039 C C . LYS B 1 81 ? -4.172 32.531 0.853 1 94.25 81 LYS B C 1
ATOM 2041 O O . LYS B 1 81 ? -4.332 31.594 0.071 1 94.25 81 LYS B O 1
ATOM 2046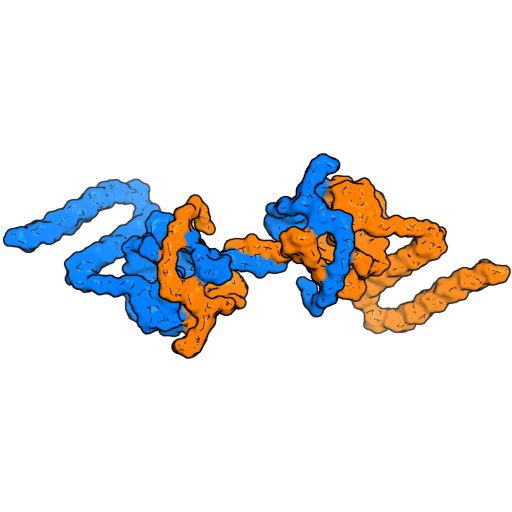 N N . GLY B 1 82 ? -4.246 32.438 2.172 1 96.5 82 GLY B N 1
ATOM 2047 C CA . GLY B 1 82 ? -4.516 31.141 2.799 1 96.5 82 GLY B CA 1
ATOM 2048 C C . GLY B 1 82 ? -3.289 30.266 2.896 1 96.5 82 GLY B C 1
ATOM 2049 O O . GLY B 1 82 ? -3.389 29.094 3.287 1 96.5 82 GLY B O 1
ATOM 2050 N N . LYS B 1 83 ? -2.111 30.797 2.557 1 97.5 83 LYS B N 1
ATOM 2051 C CA . LYS B 1 83 ? -0.881 30.016 2.541 1 97.5 83 LYS B CA 1
ATOM 2052 C C . LYS B 1 83 ? -0.418 29.688 3.959 1 97.5 83 LYS B C 1
ATOM 2054 O O . LYS B 1 83 ? -0.229 30.594 4.777 1 97.5 83 LYS B O 1
ATOM 2059 N N . LEU B 1 84 ? -0.256 28.422 4.211 1 97.88 84 LEU B N 1
ATOM 2060 C CA . LEU B 1 84 ? 0.22 27.938 5.504 1 97.88 84 LEU B CA 1
ATOM 2061 C C . LEU B 1 84 ? 1.538 27.188 5.348 1 97.88 84 LEU B C 1
ATOM 2063 O O . LEU B 1 84 ? 1.675 26.344 4.465 1 97.88 84 LEU B O 1
ATOM 2067 N N . VAL B 1 85 ? 2.484 27.531 6.125 1 97.88 85 VAL B N 1
ATOM 2068 C CA . VAL B 1 85 ? 3.748 26.812 6.191 1 97.88 85 VAL B CA 1
ATOM 2069 C C . VAL B 1 85 ? 4.031 26.391 7.633 1 97.88 85 VAL B C 1
ATOM 2071 O O . VAL B 1 85 ? 4.031 27.234 8.539 1 97.88 85 VAL B O 1
ATOM 2074 N N . VAL B 1 86 ? 4.246 25.125 7.863 1 97.81 86 VAL B N 1
ATOM 2075 C CA . VAL B 1 86 ? 4.551 24.594 9.188 1 97.81 86 VAL B CA 1
ATOM 2076 C C . VAL B 1 86 ? 6 24.109 9.234 1 97.81 86 VAL B C 1
ATOM 2078 O O . VAL B 1 86 ? 6.445 23.391 8.344 1 97.81 86 VAL B O 1
ATOM 2081 N N . HIS B 1 87 ? 6.719 24.562 10.195 1 96.44 87 HIS B N 1
ATOM 2082 C CA . HIS B 1 87 ? 8.125 24.203 10.352 1 96.44 87 HIS B CA 1
ATOM 2083 C C . HIS B 1 87 ? 8.32 23.172 11.461 1 96.44 87 HIS B C 1
ATOM 2085 O O . HIS B 1 87 ? 7.898 23.391 12.594 1 96.44 87 HIS B O 1
ATOM 2091 N N . LEU B 1 88 ? 8.969 22.062 11.125 1 96.38 88 LEU B N 1
ATOM 2092 C CA . LEU B 1 88 ? 9.281 21 12.07 1 96.38 88 LEU B CA 1
ATOM 2093 C C . LEU B 1 88 ? 10.789 20.844 12.234 1 96.38 88 LEU B C 1
ATOM 2095 O O . LEU B 1 88 ? 11.555 21.219 11.352 1 96.38 88 LEU B O 1
ATOM 2099 N N . PRO B 1 89 ? 11.148 20.406 13.375 1 95.5 89 PRO B N 1
ATOM 2100 C CA . PRO B 1 89 ? 12.594 20.344 13.633 1 95.5 89 PRO B CA 1
ATOM 2101 C C . PRO B 1 89 ? 13.297 19.281 12.789 1 95.5 89 PRO B C 1
ATOM 2103 O O . PRO B 1 89 ? 14.492 19.391 12.523 1 95.5 89 PRO B O 1
ATOM 2106 N N . SER B 1 90 ? 12.617 18.188 12.391 1 96.44 90 SER B N 1
ATOM 2107 C CA . SER B 1 90 ? 13.141 17.078 11.602 1 96.44 90 SER B CA 1
ATOM 2108 C C . SER B 1 90 ? 12.023 16.344 10.867 1 96.44 90 SER B C 1
ATOM 2110 O O . SER B 1 90 ? 10.844 16.547 11.156 1 96.44 90 SER B O 1
ATOM 2112 N N . ASN B 1 91 ? 12.523 15.633 9.836 1 98.12 91 ASN B N 1
ATOM 2113 C CA . ASN B 1 91 ? 11.547 14.672 9.328 1 98.12 91 ASN B CA 1
ATOM 2114 C C . ASN B 1 91 ? 11.016 13.773 10.445 1 98.12 91 ASN B C 1
ATOM 2116 O O . ASN B 1 91 ? 11.789 13.266 11.266 1 98.12 91 ASN B O 1
ATOM 2120 N N . CYS B 1 92 ? 9.719 13.602 10.414 1 98.31 92 CYS B N 1
ATOM 2121 C CA . CYS B 1 92 ? 9.195 12.828 11.531 1 98.31 92 CYS B CA 1
ATOM 2122 C C . CYS B 1 92 ? 7.934 12.07 11.125 1 98.31 92 CYS B C 1
ATOM 2124 O O . CYS B 1 92 ? 7.391 12.289 10.047 1 98.31 92 CYS B O 1
ATOM 2126 N N . GLU B 1 93 ? 7.598 11.141 11.945 1 98.38 93 GLU B N 1
ATOM 2127 C CA . GLU B 1 93 ? 6.461 10.258 11.711 1 98.38 93 GLU B CA 1
ATOM 2128 C C . GLU B 1 93 ? 5.516 10.25 12.914 1 98.38 93 GLU B C 1
ATOM 2130 O O . GLU B 1 93 ? 5.961 10.289 14.062 1 98.38 93 GLU B O 1
ATOM 2135 N N . VAL B 1 94 ? 4.23 10.281 12.656 1 98.25 94 VAL B N 1
ATOM 2136 C CA . VAL B 1 94 ? 3.209 10.18 13.688 1 98.25 94 VAL B CA 1
ATOM 2137 C C . VAL B 1 94 ? 2.297 8.992 13.406 1 98.25 94 VAL B C 1
ATOM 2139 O O . VAL B 1 94 ? 1.85 8.797 12.273 1 98.25 94 VAL B O 1
ATOM 2142 N N . CYS B 1 95 ? 2.043 8.18 14.375 1 97.62 95 CYS B N 1
ATOM 2143 C CA . CYS B 1 95 ? 1.054 7.109 14.305 1 97.62 95 CYS B CA 1
ATOM 2144 C C . CYS B 1 95 ? -0.211 7.492 15.07 1 97.62 95 CYS B C 1
ATOM 2146 O O . CYS B 1 95 ? -0.154 7.809 16.25 1 97.62 95 CYS B O 1
ATOM 2148 N N . PHE B 1 96 ? -1.296 7.418 14.484 1 96.62 96 PHE B N 1
ATOM 2149 C CA . PHE B 1 96 ? -2.553 7.852 15.086 1 96.62 96 PHE B CA 1
ATOM 2150 C C . PHE B 1 96 ? -3.324 6.668 15.648 1 96.62 96 PHE B C 1
ATOM 2152 O O . PHE B 1 96 ? -2.898 5.52 15.508 1 96.62 96 PHE B O 1
ATOM 2159 N N . LYS B 1 97 ? -4.418 6.984 16.234 1 92.19 97 LYS B N 1
ATOM 2160 C CA . LYS B 1 97 ? -5.195 5.98 16.953 1 92.19 97 LYS B CA 1
ATOM 2161 C C . LYS B 1 97 ? -5.777 4.945 16 1 92.19 97 LYS B C 1
ATOM 2163 O O . LYS B 1 97 ? -5.945 3.779 16.359 1 92.19 97 LYS B O 1
ATOM 2168 N N . ASP B 1 98 ? -6.059 5.328 14.805 1 92.69 98 ASP B N 1
ATOM 2169 C CA . ASP B 1 98 ? -6.648 4.426 13.82 1 92.69 98 ASP B CA 1
ATOM 2170 C C . ASP B 1 98 ? -5.57 3.676 13.039 1 92.69 98 ASP B C 1
ATOM 2172 O O . ASP B 1 98 ? -5.852 3.072 12.008 1 92.69 98 ASP B O 1
ATOM 2176 N N . SER B 1 99 ? -4.332 3.781 13.398 1 92.25 99 SER B N 1
ATOM 2177 C CA . SER B 1 99 ? -3.17 3.105 12.836 1 92.25 99 SER B CA 1
ATOM 2178 C C . SER B 1 99 ? -2.707 3.787 11.547 1 92.25 99 SER B C 1
ATOM 2180 O O . SER B 1 99 ? -1.84 3.268 10.844 1 92.25 99 SER B O 1
ATOM 2182 N N . SER B 1 100 ? -3.314 4.898 11.273 1 94.62 100 SER B N 1
ATOM 2183 C CA . SER B 1 100 ? -2.738 5.695 10.195 1 94.62 100 SER B CA 1
ATOM 2184 C C . SER B 1 100 ? -1.378 6.262 10.586 1 94.62 100 SER B C 1
ATOM 2186 O O . SER B 1 100 ? -1.144 6.574 11.758 1 94.62 100 SER B O 1
ATOM 2188 N N . VAL B 1 101 ? -0.59 6.344 9.578 1 97 101 VAL B N 1
ATOM 2189 C CA . VAL B 1 101 ? 0.75 6.875 9.805 1 97 101 VAL B CA 1
ATOM 2190 C C . VAL B 1 101 ? 1.025 8.016 8.828 1 97 101 VAL B C 1
ATOM 2192 O O . VAL B 1 101 ? 0.807 7.879 7.625 1 97 101 VAL B O 1
ATOM 2195 N N . PHE B 1 102 ? 1.493 9.133 9.414 1 98.06 102 PHE B N 1
ATOM 2196 C CA . PHE B 1 102 ? 1.873 10.281 8.594 1 98.06 102 PHE B CA 1
ATOM 2197 C C . PHE B 1 102 ? 3.342 10.633 8.797 1 98.06 102 PHE B C 1
ATOM 2199 O O . PHE B 1 102 ? 3.859 10.523 9.906 1 98.06 102 PHE B O 1
ATOM 2206 N N . ARG B 1 103 ? 3.926 10.992 7.758 1 98.5 103 ARG B N 1
ATOM 2207 C CA . ARG B 1 103 ? 5.266 11.57 7.809 1 98.5 103 ARG B CA 1
ATOM 2208 C C . ARG B 1 103 ? 5.246 13.047 7.41 1 98.5 103 ARG B C 1
ATOM 2210 O O . ARG B 1 103 ? 4.492 13.438 6.516 1 98.5 103 ARG B O 1
ATOM 2217 N N . TYR B 1 104 ? 6.086 13.727 8.07 1 98.56 104 TYR B N 1
ATOM 2218 C CA . TYR B 1 104 ? 6.203 15.164 7.848 1 98.56 104 TYR B CA 1
ATOM 2219 C C . TYR B 1 104 ? 7.641 15.555 7.531 1 98.56 104 TYR B C 1
ATOM 2221 O O . TYR B 1 104 ? 8.578 15.102 8.195 1 98.56 104 TYR B O 1
ATOM 2229 N N . ALA B 1 105 ? 7.762 16.328 6.477 1 98.5 105 ALA B N 1
ATOM 2230 C CA . ALA B 1 105 ? 9.047 16.969 6.238 1 98.5 105 ALA B CA 1
ATOM 2231 C C . ALA B 1 105 ? 9.273 18.109 7.215 1 98.5 105 ALA B C 1
ATOM 2233 O O . ALA B 1 105 ? 8.391 18.453 8 1 98.5 105 ALA B O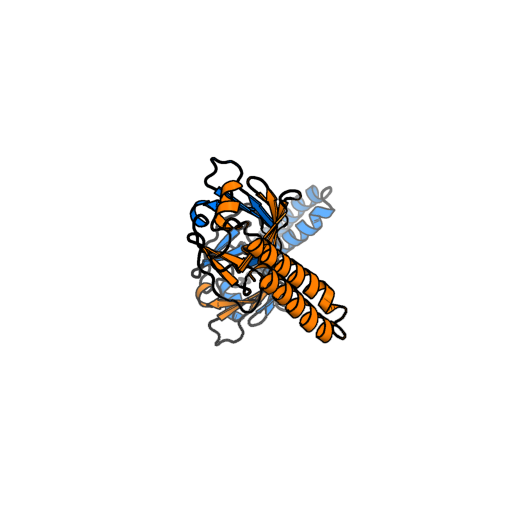 1
ATOM 2234 N N . THR B 1 106 ? 10.445 18.688 7.168 1 97.69 106 THR B N 1
ATOM 2235 C CA . THR B 1 106 ? 10.773 19.812 8.047 1 97.69 106 THR B CA 1
ATOM 2236 C C . THR B 1 106 ? 9.922 21.031 7.699 1 97.69 106 THR B C 1
ATOM 2238 O O . THR B 1 106 ? 9.742 21.922 8.531 1 97.69 106 THR B O 1
ATOM 2241 N N . ARG B 1 107 ? 9.523 21.047 6.453 1 97.81 107 ARG B N 1
ATOM 2242 C CA . ARG B 1 107 ? 8.633 22.109 6.008 1 97.81 107 ARG B CA 1
ATOM 2243 C C . ARG B 1 107 ? 7.398 21.531 5.316 1 97.81 107 ARG B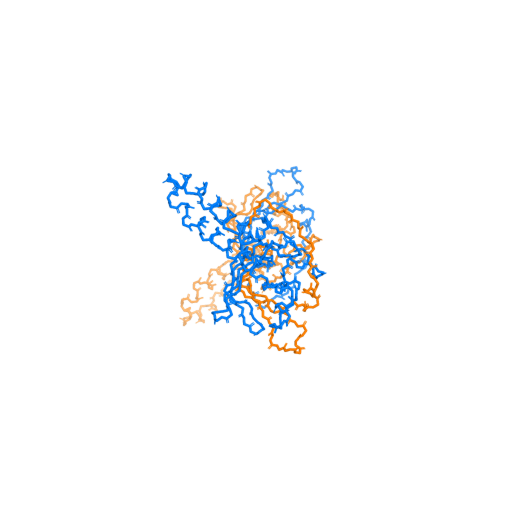 C 1
ATOM 2245 O O . ARG B 1 107 ? 7.516 20.781 4.344 1 97.81 107 ARG B O 1
ATOM 2252 N N . VAL B 1 108 ? 6.238 21.812 5.844 1 98.69 108 VAL B N 1
ATOM 2253 C CA . VAL B 1 108 ? 4.969 21.406 5.242 1 98.69 108 VAL B CA 1
ATOM 2254 C C . VAL B 1 108 ? 4.203 22.641 4.781 1 98.69 108 VAL B C 1
ATOM 2256 O O . VAL B 1 108 ? 3.982 23.578 5.559 1 98.69 108 VAL B O 1
ATOM 2259 N N . LYS B 1 109 ? 3.818 22.672 3.527 1 98.62 109 LYS B N 1
ATOM 2260 C CA . LYS B 1 109 ? 3.143 23.828 2.943 1 98.62 109 LYS B CA 1
ATOM 2261 C C . LYS B 1 109 ? 1.782 23.438 2.371 1 98.62 109 LYS B C 1
ATOM 2263 O O . LYS B 1 109 ? 1.608 22.328 1.874 1 98.62 109 LYS B O 1
ATOM 2268 N N . GLY B 1 110 ? 0.871 24.312 2.434 1 98.56 110 GLY B N 1
ATOM 2269 C CA . GLY B 1 110 ? -0.435 24.125 1.82 1 98.56 110 GLY B CA 1
ATOM 2270 C C . GLY B 1 110 ? -1.288 25.375 1.851 1 98.56 110 GLY B C 1
ATOM 2271 O O . GLY B 1 110 ? -0.823 26.438 2.268 1 98.56 110 GLY B O 1
ATOM 2272 N N . VAL B 1 111 ? -2.43 25.297 1.347 1 98.81 111 VAL B N 1
ATOM 2273 C CA . VAL B 1 111 ? -3.41 26.375 1.37 1 98.81 111 VAL B CA 1
ATOM 2274 C C . VAL B 1 111 ? -4.562 26.016 2.303 1 98.81 111 VAL B C 1
ATOM 2276 O O . VAL B 1 111 ? -5.254 25.016 2.08 1 98.81 111 VAL B O 1
ATOM 2279 N N . LEU B 1 112 ? -4.727 26.844 3.283 1 98.44 112 LEU B N 1
ATOM 2280 C CA . LEU B 1 112 ? -5.73 26.594 4.312 1 98.44 112 LEU B CA 1
ATOM 2281 C C . LEU B 1 112 ? -7.008 27.375 4.027 1 98.44 112 LEU B C 1
ATOM 2283 O O . LEU B 1 112 ? -6.965 28.594 3.814 1 98.44 112 LEU B O 1
ATOM 2287 N N . SER B 1 113 ? -8.07 26.734 3.924 1 96.94 113 SER B N 1
ATOM 2288 C CA . SER B 1 113 ? -9.414 27.297 3.844 1 96.94 113 SER B CA 1
ATOM 2289 C C . SER B 1 113 ? -10.383 26.547 4.762 1 96.94 113 SER B C 1
ATOM 2291 O O . SER B 1 113 ? -9.984 25.594 5.449 1 96.94 113 SER B O 1
ATOM 2293 N N . ARG B 1 114 ? -11.555 27.031 4.844 1 94.94 114 ARG B N 1
ATOM 2294 C CA . ARG B 1 114 ? -12.5 26.391 5.754 1 94.94 114 ARG B CA 1
ATOM 2295 C C . ARG B 1 114 ? -12.734 24.938 5.363 1 94.94 114 ARG B C 1
ATOM 2297 O O . ARG B 1 114 ? -13.18 24.656 4.25 1 94.94 114 ARG B O 1
ATOM 2304 N N . GLY B 1 115 ? -12.336 24.062 6.152 1 96.31 115 GLY B N 1
ATOM 2305 C CA . GLY B 1 115 ? -12.594 22.641 6 1 96.31 115 GLY B CA 1
ATOM 2306 C C . GLY B 1 115 ? -11.578 21.938 5.109 1 96.31 115 GLY B C 1
ATOM 2307 O O . GLY B 1 115 ? -11.758 20.781 4.742 1 96.31 115 GLY B O 1
ATOM 2308 N N . LYS B 1 116 ? -10.547 22.766 4.805 1 97.44 116 LYS B N 1
ATOM 2309 C CA . LYS B 1 116 ? -9.711 22.141 3.785 1 97.44 116 LYS B CA 1
ATOM 2310 C C . LYS B 1 116 ? -8.281 22.656 3.865 1 97.44 116 LYS B C 1
ATOM 2312 O O . LYS B 1 116 ? -8.047 23.844 4.055 1 97.44 116 LYS B O 1
ATOM 2317 N N . LEU B 1 117 ? -7.363 21.734 3.826 1 98.44 117 LEU B N 1
ATOM 2318 C CA . LEU B 1 117 ? -5.953 22 3.551 1 98.44 117 LEU B CA 1
ATOM 2319 C C . LEU B 1 117 ? -5.539 21.391 2.211 1 98.44 117 LEU B C 1
ATOM 2321 O O . LEU B 1 117 ? -5.449 20.172 2.072 1 98.44 117 LEU B O 1
ATOM 2325 N N . SER B 1 118 ? -5.262 22.266 1.233 1 98.44 118 SER B N 1
ATOM 2326 C CA . SER B 1 118 ? -5.039 21.781 -0.128 1 98.44 118 SER B CA 1
ATOM 2327 C C . SER B 1 118 ? -3.623 22.109 -0.599 1 98.44 118 SER B C 1
ATOM 2329 O O . SER B 1 118 ? -2.912 22.891 0.037 1 98.44 118 SER B O 1
ATOM 2331 N N . GLY B 1 119 ? -3.281 21.406 -1.718 1 98.31 119 GLY B N 1
ATOM 2332 C CA . GLY B 1 119 ? -1.966 21.656 -2.285 1 98.31 119 GLY B CA 1
ATOM 2333 C C . GLY B 1 119 ? -0.833 21.328 -1.33 1 98.31 119 GLY B C 1
ATOM 2334 O O . GLY B 1 119 ? 0.171 22.047 -1.281 1 98.31 119 GLY B O 1
ATOM 2335 N N . LEU B 1 120 ? -0.998 20.328 -0.589 1 98.69 120 LEU B N 1
ATOM 2336 C CA . LEU B 1 120 ? -0.053 19.984 0.466 1 98.69 120 LEU B CA 1
ATOM 2337 C C . LEU B 1 120 ? 1.261 19.484 -0.125 1 98.69 120 LEU B C 1
ATOM 2339 O O . LEU B 1 120 ? 1.26 18.719 -1.092 1 98.69 120 LEU B O 1
ATOM 2343 N N . GLU B 1 121 ? 2.311 19.969 0.407 1 98.69 121 GLU B N 1
ATOM 2344 C CA . GLU B 1 121 ? 3.668 19.469 0.181 1 98.69 121 GLU B CA 1
ATOM 2345 C C . GLU B 1 121 ? 4.375 19.188 1.5 1 98.69 121 GLU B C 1
ATOM 2347 O O . GLU B 1 121 ? 4.246 19.938 2.465 1 98.69 121 GLU B O 1
ATOM 2352 N N . GLY B 1 122 ? 5.039 18.094 1.541 1 98.62 122 GLY B N 1
ATOM 2353 C CA . GLY B 1 122 ? 5.82 17.781 2.727 1 98.62 122 GLY B CA 1
ATOM 2354 C C . GLY B 1 122 ? 5.109 16.828 3.674 1 98.62 122 GLY B C 1
ATOM 2355 O O . GLY B 1 122 ? 5.465 16.734 4.848 1 98.62 122 GLY B O 1
ATOM 2356 N N . MET B 1 123 ? 4.051 16.234 3.236 1 98.56 123 MET B N 1
ATOM 2357 C CA . MET B 1 123 ? 3.33 15.227 4.016 1 98.56 123 MET B CA 1
ATOM 2358 C C . MET B 1 123 ? 3.133 13.945 3.209 1 98.56 123 MET B C 1
ATOM 2360 O O . MET B 1 123 ? 2.859 14 2.01 1 98.56 123 MET B O 1
ATOM 2364 N N . LYS B 1 124 ? 3.299 12.859 3.811 1 98.31 124 LYS B N 1
ATOM 2365 C CA . LYS B 1 124 ? 3.061 11.562 3.193 1 98.31 124 LYS B CA 1
ATOM 2366 C C . LYS B 1 124 ? 2.266 10.648 4.125 1 98.31 124 LYS B C 1
ATOM 2368 O O . LYS B 1 124 ? 2.23 10.867 5.336 1 98.31 124 LYS B O 1
ATOM 2373 N N . THR B 1 125 ? 1.612 9.695 3.584 1 98 125 THR B N 1
ATOM 2374 C CA . THR B 1 125 ? 0.964 8.648 4.367 1 98 125 THR B CA 1
ATOM 2375 C C . THR B 1 125 ? 1.085 7.293 3.67 1 98 125 THR B C 1
ATOM 2377 O O . THR B 1 125 ? 1.489 7.223 2.508 1 98 125 THR B O 1
ATOM 2380 N N . LYS B 1 126 ? 0.859 6.266 4.395 1 95.25 126 LYS B N 1
ATOM 2381 C CA . LYS B 1 126 ? 0.91 4.918 3.834 1 95.25 126 LYS B CA 1
ATOM 2382 C C . LYS B 1 126 ? -0.435 4.523 3.229 1 95.25 126 LYS B C 1
ATOM 2384 O O . LYS B 1 126 ? -1.479 4.688 3.861 1 95.25 126 LYS B O 1
ATOM 2389 N N . VAL B 1 127 ? -0.356 4.07 2.029 1 93.88 127 VAL B N 1
ATOM 2390 C CA . VAL B 1 127 ? -1.56 3.594 1.354 1 93.88 127 VAL B CA 1
ATOM 2391 C C . VAL B 1 127 ? -1.348 2.164 0.863 1 93.88 127 VAL B C 1
ATOM 2393 O O . VAL B 1 127 ? -0.263 1.82 0.385 1 93.88 127 VAL B O 1
ATOM 2396 N N . LEU B 1 128 ? -2.336 1.388 1.075 1 93 128 LEU B N 1
ATOM 2397 C CA . LEU B 1 128 ? -2.338 0.029 0.544 1 93 128 LEU B CA 1
ATOM 2398 C C . LEU B 1 128 ? -2.846 0.008 -0.894 1 93 128 LEU B C 1
ATOM 2400 O O . LEU B 1 128 ? -3.969 0.436 -1.166 1 93 128 LEU B O 1
ATOM 2404 N N . VAL B 1 129 ? -2.018 -0.488 -1.849 1 93.12 129 VAL B N 1
ATOM 2405 C CA . VAL B 1 129 ? -2.412 -0.485 -3.252 1 93.12 129 VAL B CA 1
ATOM 2406 C C . VAL B 1 129 ? -2.178 -1.866 -3.859 1 93.12 129 VAL B C 1
ATOM 2408 O O . VAL B 1 129 ? -1.318 -2.617 -3.393 1 93.12 129 VAL B O 1
ATOM 2411 N N . TRP B 1 130 ? -2.953 -2.178 -4.855 1 95.19 130 TRP B N 1
ATOM 2412 C CA . TRP B 1 130 ? -2.719 -3.371 -5.664 1 95.19 130 TRP B CA 1
ATOM 2413 C C . TRP B 1 130 ? -1.562 -3.156 -6.633 1 95.19 130 TRP B C 1
ATOM 2415 O O . TRP B 1 130 ? -1.526 -2.156 -7.352 1 95.19 130 TRP B O 1
ATOM 2425 N N . MET B 1 131 ? -0.651 -4.016 -6.66 1 96.94 131 MET B N 1
ATOM 2426 C CA . MET B 1 131 ? 0.485 -3.936 -7.57 1 96.94 131 MET B CA 1
ATOM 2427 C C . MET B 1 131 ? 0.678 -5.25 -8.32 1 96.94 131 MET B C 1
ATOM 2429 O O . MET B 1 131 ? 0.519 -6.328 -7.738 1 96.94 131 MET B O 1
ATOM 2433 N N . LYS B 1 132 ? 1.106 -5.152 -9.555 1 98.25 132 LYS B N 1
ATOM 2434 C CA . LYS B 1 132 ? 1.391 -6.336 -10.352 1 98.25 132 LYS B CA 1
ATOM 2435 C C . LYS B 1 132 ? 2.564 -7.125 -9.781 1 98.25 132 LYS B C 1
ATOM 2437 O O . LYS B 1 132 ? 3.596 -6.543 -9.43 1 98.25 132 LYS B O 1
ATOM 2442 N N . VAL B 1 133 ? 2.385 -8.414 -9.641 1 98.62 133 VAL B N 1
ATOM 2443 C CA . VAL B 1 133 ? 3.496 -9.289 -9.281 1 98.62 133 VAL B CA 1
ATOM 2444 C C . VAL B 1 133 ? 4.293 -9.648 -10.531 1 98.62 133 VAL B C 1
ATOM 2446 O O . VAL B 1 133 ? 3.736 -10.148 -11.508 1 98.62 133 VAL B O 1
ATOM 2449 N N . THR B 1 134 ? 5.566 -9.391 -10.508 1 98.69 134 THR B N 1
ATOM 2450 C CA . THR B 1 134 ? 6.367 -9.633 -11.703 1 98.69 134 THR B CA 1
ATOM 2451 C C . THR B 1 134 ? 7.234 -10.875 -11.523 1 98.69 134 THR B C 1
ATOM 2453 O O . THR B 1 134 ? 7.582 -11.547 -12.5 1 98.69 134 THR B O 1
ATOM 2456 N N . ASN B 1 135 ? 7.637 -11.102 -10.258 1 98.38 135 ASN B N 1
ATOM 2457 C CA . ASN B 1 135 ? 8.5 -12.25 -9.992 1 98.38 135 ASN B CA 1
ATOM 2458 C C . ASN B 1 135 ? 8.219 -12.859 -8.617 1 98.38 135 ASN B C 1
ATOM 2460 O O . ASN B 1 135 ? 7.906 -12.133 -7.668 1 98.38 135 ASN B O 1
ATOM 2464 N N . VAL B 1 136 ? 8.336 -14.117 -8.562 1 98.38 136 VAL B N 1
ATOM 2465 C CA . VAL B 1 136 ? 8.383 -14.875 -7.32 1 98.38 136 VAL B CA 1
ATOM 2466 C C . VAL B 1 136 ? 9.609 -15.789 -7.316 1 98.38 136 VAL B C 1
ATOM 2468 O O . VAL B 1 136 ? 9.859 -16.516 -8.289 1 98.38 136 VAL B O 1
ATOM 2471 N N . SER B 1 137 ? 10.352 -15.742 -6.219 1 97.44 137 SER B N 1
ATOM 2472 C CA . SER B 1 137 ? 11.555 -16.562 -6.25 1 97.44 137 SER B CA 1
ATOM 2473 C C . SER B 1 137 ? 11.922 -17.047 -4.852 1 97.44 137 SER B C 1
ATOM 2475 O O . SER B 1 137 ? 11.508 -16.469 -3.852 1 97.44 137 SER B O 1
ATOM 2477 N N . VAL B 1 138 ? 12.578 -18.094 -4.848 1 95.88 138 VAL B N 1
ATOM 2478 C CA . VAL B 1 138 ? 13.195 -18.672 -3.654 1 95.88 138 VAL B CA 1
ATOM 2479 C C . VAL B 1 138 ? 14.711 -18.75 -3.844 1 95.88 138 VAL B C 1
ATOM 2481 O O . VAL B 1 138 ? 15.188 -19.297 -4.844 1 95.88 138 VAL B O 1
ATOM 2484 N N . GLU B 1 139 ? 15.43 -18.109 -3.008 1 84.44 139 GLU B N 1
ATOM 2485 C CA . GLU B 1 139 ? 16.875 -17.984 -3.178 1 84.44 139 GLU B CA 1
ATOM 2486 C C . GLU B 1 139 ? 17.547 -19.359 -3.168 1 84.44 139 GLU B C 1
ATOM 2488 O O . GLU B 1 139 ? 18.469 -19.609 -3.953 1 84.44 139 GLU B O 1
ATOM 2493 N N . SER B 1 140 ? 17.281 -20.234 -2.258 1 81.94 140 SER B N 1
ATOM 2494 C CA . SER B 1 140 ? 17.875 -21.562 -2.195 1 81.94 140 SER B CA 1
ATOM 2495 C C . SER B 1 140 ? 16.906 -22.578 -1.625 1 81.94 140 SER B C 1
ATOM 2497 O O . SER B 1 140 ? 15.859 -22.219 -1.088 1 81.94 140 SER B O 1
ATOM 2499 N N . PHE B 1 141 ? 17.25 -23.844 -1.838 1 80.25 141 PHE B N 1
ATOM 2500 C CA . PHE B 1 141 ? 16.438 -24.953 -1.336 1 80.25 141 PHE B CA 1
ATOM 2501 C C . PHE B 1 141 ? 16.312 -24.875 0.182 1 80.25 141 PHE B C 1
ATOM 2503 O O . PHE B 1 141 ? 15.336 -25.375 0.753 1 80.25 141 PHE B O 1
ATOM 2510 N N . LYS B 1 142 ? 17.203 -24.109 0.72 1 83.44 142 LYS B N 1
ATOM 2511 C CA . LYS B 1 142 ? 17.219 -24.062 2.178 1 83.44 142 LYS B CA 1
ATOM 2512 C C . LYS B 1 142 ? 16.469 -22.844 2.699 1 83.44 142 LYS B C 1
ATOM 2514 O O . LYS B 1 142 ? 16.219 -22.734 3.898 1 83.44 142 LYS B O 1
ATOM 2519 N N . SER B 1 143 ? 16.031 -22.094 1.682 1 85.69 143 SER B N 1
ATOM 2520 C CA . SER B 1 143 ? 15.43 -20.844 2.125 1 85.69 143 SER B CA 1
ATOM 2521 C C . SER B 1 143 ? 14.023 -21.078 2.68 1 85.69 143 SER B C 1
ATOM 2523 O O . SER B 1 143 ? 13.266 -21.875 2.133 1 85.69 143 SER B O 1
ATOM 2525 N N . ASP B 1 144 ? 13.734 -20.5 3.736 1 92.94 144 ASP B N 1
ATOM 2526 C CA . ASP B 1 144 ? 12.391 -20.531 4.301 1 92.94 144 ASP B CA 1
ATOM 2527 C C . ASP B 1 144 ? 11.594 -19.297 3.896 1 92.94 144 ASP B C 1
ATOM 2529 O O . ASP B 1 144 ? 10.492 -19.062 4.402 1 92.94 144 ASP B O 1
ATOM 2533 N N . LYS B 1 145 ? 12.18 -18.531 2.947 1 95.5 145 LYS B N 1
ATOM 2534 C CA . LYS B 1 145 ? 11.523 -17.297 2.514 1 95.5 145 LYS B CA 1
ATOM 2535 C C . LYS B 1 145 ? 11.273 -17.312 1.008 1 95.5 145 LYS B C 1
ATOM 2537 O O . LYS B 1 145 ? 12.062 -17.875 0.248 1 95.5 145 LYS B O 1
ATOM 2542 N N . VAL B 1 146 ? 10.219 -16.688 0.662 1 96.25 146 VAL B N 1
ATOM 2543 C CA . VAL B 1 146 ? 9.883 -16.438 -0.735 1 96.25 146 VAL B CA 1
ATOM 2544 C C . VAL B 1 146 ? 9.969 -14.938 -1.02 1 96.25 146 VAL B C 1
ATOM 2546 O O . VAL B 1 146 ? 9.523 -14.125 -0.214 1 96.25 146 VAL B O 1
ATOM 2549 N N . CYS B 1 147 ? 10.641 -14.594 -2.072 1 96.94 147 CYS B N 1
ATOM 2550 C CA . CYS B 1 147 ? 10.727 -13.203 -2.488 1 96.94 147 CYS B CA 1
ATOM 2551 C C . CYS B 1 147 ? 9.672 -12.875 -3.541 1 96.94 147 CYS B C 1
ATOM 2553 O O . CYS B 1 147 ? 9.664 -13.477 -4.621 1 96.94 147 CYS B O 1
ATOM 2555 N N . ILE B 1 148 ? 8.789 -11.961 -3.174 1 97.38 148 ILE B N 1
ATOM 2556 C CA . ILE B 1 148 ? 7.75 -11.508 -4.094 1 97.38 148 ILE B CA 1
ATOM 2557 C C . ILE B 1 148 ? 8.078 -10.102 -4.594 1 97.38 148 ILE B C 1
ATOM 2559 O O . ILE B 1 148 ? 8.312 -9.195 -3.793 1 97.38 148 ILE B O 1
ATOM 2563 N N . THR B 1 149 ? 8.148 -10.008 -5.926 1 97.81 149 THR B N 1
ATOM 2564 C CA . THR B 1 149 ? 8.422 -8.695 -6.5 1 97.81 149 THR B CA 1
ATOM 2565 C C . THR B 1 149 ? 7.152 -8.07 -7.066 1 97.81 149 THR B C 1
ATOM 2567 O O . THR B 1 149 ? 6.582 -8.586 -8.031 1 97.81 149 THR B O 1
ATOM 2570 N N . ALA B 1 150 ? 6.668 -7.082 -6.469 1 97.56 150 ALA B N 1
ATOM 2571 C CA . ALA B 1 150 ? 5.547 -6.254 -6.898 1 97.56 150 ALA B CA 1
ATOM 2572 C C . ALA B 1 150 ? 5.867 -4.77 -6.734 1 97.56 150 ALA B C 1
ATOM 2574 O O . ALA B 1 150 ? 5.434 -4.141 -5.766 1 97.56 150 ALA B O 1
ATOM 2575 N N . GLY B 1 151 ? 6.574 -4.23 -7.648 1 92.38 151 GLY B N 1
ATOM 2576 C CA . GLY B 1 151 ? 7.098 -2.887 -7.473 1 92.38 151 GLY B CA 1
ATOM 2577 C C . GLY B 1 151 ? 8.266 -2.822 -6.508 1 92.38 151 GLY B C 1
ATOM 2578 O O . GLY B 1 151 ? 9.25 -2.125 -6.762 1 92.38 151 GLY B O 1
ATOM 2579 N N . VAL B 1 152 ? 8.133 -3.537 -5.457 1 91.94 152 VAL B N 1
ATOM 2580 C CA . VAL B 1 152 ? 9.203 -3.699 -4.48 1 91.94 152 VAL B CA 1
ATOM 2581 C C . VAL B 1 152 ? 9.398 -5.18 -4.164 1 91.94 152 VAL B C 1
ATOM 2583 O O . VAL B 1 152 ? 8.516 -6 -4.434 1 91.94 152 VAL B O 1
ATOM 2586 N N . LYS B 1 153 ? 10.523 -5.523 -3.656 1 94.19 153 LYS B N 1
ATOM 2587 C CA . LYS B 1 153 ? 10.773 -6.895 -3.232 1 94.19 153 LYS B CA 1
ATOM 2588 C C . LYS B 1 153 ? 10.375 -7.102 -1.773 1 94.19 153 LYS B C 1
ATOM 2590 O O . LYS B 1 153 ? 10.758 -6.316 -0.903 1 94.19 153 LYS B O 1
ATOM 2595 N N . LYS B 1 154 ? 9.602 -8.078 -1.614 1 93 154 LYS B N 1
ATOM 2596 C CA . LYS B 1 154 ? 9.195 -8.406 -0.253 1 93 154 LYS B CA 1
ATOM 2597 C C . LYS B 1 154 ? 9.469 -9.883 0.056 1 93 154 LYS B C 1
ATOM 2599 O O . LYS B 1 154 ? 9.195 -10.758 -0.768 1 93 154 LYS B O 1
ATOM 2604 N N . LEU B 1 155 ? 9.945 -10.086 1.186 1 94.19 155 LEU B N 1
ATOM 2605 C CA . LEU B 1 155 ? 10.18 -11.453 1.645 1 94.19 155 LEU B CA 1
ATOM 2606 C C . LEU B 1 155 ? 9.023 -11.938 2.508 1 94.19 155 LEU B C 1
ATOM 2608 O O . LEU B 1 155 ? 8.516 -11.195 3.354 1 94.19 155 LEU B O 1
ATOM 2612 N N . ARG B 1 156 ? 8.609 -13.07 2.223 1 94.75 156 ARG B N 1
ATOM 2613 C CA . ARG B 1 156 ? 7.547 -13.719 2.988 1 94.75 156 ARG B CA 1
ATOM 2614 C C . ARG B 1 156 ? 7.945 -15.133 3.389 1 94.75 156 ARG B C 1
ATOM 2616 O O . ARG B 1 156 ? 8.805 -15.75 2.75 1 94.75 156 ARG B O 1
ATOM 2623 N N . SER B 1 157 ? 7.297 -15.539 4.43 1 94.88 157 SER B N 1
ATOM 2624 C CA . SER B 1 157 ? 7.539 -16.922 4.824 1 94.88 157 SER B CA 1
ATOM 2625 C C . SER B 1 157 ? 7.035 -17.891 3.768 1 94.88 157 SER B C 1
ATOM 2627 O O . SER B 1 157 ? 5.883 -17.812 3.34 1 94.88 157 SER B O 1
ATOM 2629 N N . LYS B 1 158 ? 7.91 -18.812 3.406 1 94.12 158 LYS B N 1
ATOM 2630 C CA . LYS B 1 158 ? 7.57 -19.828 2.414 1 94.12 158 LYS B CA 1
ATOM 2631 C C . LYS B 1 158 ? 6.379 -20.672 2.867 1 94.12 158 LYS B C 1
ATOM 2633 O O . LYS B 1 158 ? 5.57 -21.094 2.045 1 94.12 158 LYS B O 1
ATOM 2638 N N . ASP B 1 159 ? 6.223 -20.891 4.129 1 94 159 ASP B N 1
ATOM 2639 C CA . ASP B 1 159 ? 5.172 -21.719 4.715 1 94 159 ASP B CA 1
ATOM 2640 C C . ASP B 1 159 ? 3.789 -21.156 4.414 1 94 159 ASP B C 1
ATOM 2642 O O . ASP B 1 159 ? 2.795 -21.875 4.414 1 94 159 ASP B O 1
ATOM 2646 N N . ALA B 1 160 ? 3.678 -19.891 4.242 1 95.75 160 ALA B N 1
ATOM 2647 C CA . ALA B 1 160 ? 2.398 -19.234 3.961 1 95.75 160 ALA B CA 1
ATOM 2648 C C . ALA B 1 160 ? 1.814 -19.734 2.639 1 95.75 160 ALA B C 1
ATOM 2650 O O . ALA B 1 160 ? 0.597 -19.703 2.443 1 95.75 160 ALA B O 1
ATOM 2651 N N . PHE B 1 161 ? 2.727 -20.234 1.754 1 96.56 161 PHE B N 1
ATOM 2652 C CA . PHE B 1 161 ? 2.299 -20.578 0.405 1 96.56 161 PHE B CA 1
ATOM 2653 C C . PHE B 1 161 ? 2.461 -22.078 0.156 1 96.56 161 PHE B C 1
ATOM 2655 O O . PHE B 1 161 ? 2.623 -22.516 -0.987 1 96.56 161 PHE B O 1
ATOM 2662 N N . GLU B 1 162 ? 2.488 -22.875 1.145 1 94.81 162 GLU B N 1
ATOM 2663 C CA . GLU B 1 162 ? 2.762 -24.312 1.035 1 94.81 162 GLU B CA 1
ATOM 2664 C C . GLU B 1 162 ? 1.528 -25.078 0.557 1 94.81 162 GLU B C 1
ATOM 2666 O O . GLU B 1 162 ? 1.645 -26.047 -0.187 1 94.81 162 GLU B O 1
ATOM 2671 N N . ILE B 1 163 ? 0.389 -24.672 0.998 1 95.5 163 ILE B N 1
ATOM 2672 C CA . ILE B 1 163 ? -0.839 -25.391 0.697 1 95.5 163 ILE B CA 1
ATOM 2673 C C . ILE B 1 163 ? -1.759 -24.531 -0.156 1 95.5 163 ILE B C 1
ATOM 2675 O O . ILE B 1 163 ? -2.082 -23.391 0.222 1 95.5 163 ILE B O 1
ATOM 2679 N N . PRO B 1 164 ? -2.1 -25.047 -1.316 1 97 164 PRO B N 1
ATOM 2680 C CA . PRO B 1 164 ? -3.057 -24.297 -2.129 1 97 164 PRO B CA 1
ATOM 2681 C C . PRO B 1 164 ? -4.332 -23.938 -1.364 1 97 164 PRO B C 1
ATOM 2683 O O . PRO B 1 164 ? -4.855 -24.766 -0.614 1 97 164 PRO B O 1
ATOM 2686 N N . LYS B 1 165 ? -4.82 -22.781 -1.543 1 97.5 165 LYS B N 1
ATOM 2687 C CA . LYS B 1 165 ? -5.98 -22.281 -0.806 1 97.5 165 LYS B CA 1
ATOM 2688 C C . LYS B 1 165 ? -7.168 -22.062 -1.736 1 97.5 165 LYS B C 1
ATOM 2690 O O . LYS B 1 165 ? -7 -21.938 -2.951 1 97.5 165 LYS B O 1
ATOM 2695 N N . ASP B 1 166 ? -8.297 -22.031 -1.104 1 96.75 166 ASP B N 1
ATOM 2696 C CA . ASP B 1 166 ? -9.492 -21.656 -1.849 1 96.75 166 ASP B CA 1
ATOM 2697 C C . ASP B 1 166 ? -9.477 -20.172 -2.197 1 96.75 166 ASP B C 1
ATOM 2699 O O . ASP B 1 166 ? -8.93 -19.359 -1.447 1 96.75 166 ASP B O 1
ATOM 2703 N N . SER B 1 167 ? -10.062 -19.875 -3.322 1 97.56 167 SER B N 1
ATOM 2704 C CA . SER B 1 167 ? -10.117 -18.484 -3.756 1 97.56 167 SER B CA 1
ATOM 2705 C C . SER B 1 167 ? -11.555 -17.953 -3.75 1 97.56 167 SER B C 1
ATOM 2707 O O . SER B 1 167 ? -12.5 -18.734 -3.709 1 97.56 167 SER B O 1
ATOM 2709 N N . ILE B 1 168 ? -11.648 -16.703 -3.645 1 97.44 168 ILE B N 1
ATOM 2710 C CA . ILE B 1 168 ? -12.938 -16.016 -3.752 1 97.44 168 ILE B CA 1
ATOM 2711 C C . ILE B 1 168 ? -13.008 -15.258 -5.07 1 97.44 168 ILE B C 1
ATOM 2713 O O . ILE B 1 168 ? -12.055 -14.57 -5.453 1 97.44 168 ILE B O 1
ATOM 2717 N N . LYS B 1 169 ? -14.141 -15.398 -5.754 1 97.25 169 LYS B N 1
ATOM 2718 C CA . LYS B 1 169 ? -14.336 -14.672 -7.004 1 97.25 169 LYS B CA 1
ATOM 2719 C C . LYS B 1 169 ? -14.398 -13.164 -6.762 1 97.25 169 LYS B C 1
ATOM 2721 O O . LYS B 1 169 ? -15.031 -12.711 -5.801 1 97.25 169 LYS B O 1
ATOM 2726 N N . VAL B 1 170 ? -13.711 -12.445 -7.598 1 96.5 170 VAL B N 1
ATOM 2727 C CA . VAL B 1 170 ? -13.773 -10.992 -7.516 1 96.5 170 VAL B CA 1
ATOM 2728 C C . VAL B 1 170 ? -14.227 -10.422 -8.859 1 96.5 170 VAL B C 1
ATOM 2730 O O . VAL B 1 170 ? -13.992 -11.023 -9.906 1 96.5 170 VAL B O 1
ATOM 2733 N N . ASP B 1 171 ? -14.891 -9.328 -8.93 1 89.12 171 ASP B N 1
ATOM 2734 C CA . ASP B 1 171 ? -15.508 -8.75 -10.117 1 89.12 171 ASP B CA 1
ATOM 2735 C C . ASP B 1 171 ? -14.453 -8.148 -11.039 1 89.12 171 ASP B C 1
ATOM 2737 O O . ASP B 1 171 ? -14.516 -8.312 -12.266 1 89.12 171 ASP B O 1
ATOM 2741 N N . GLU B 1 172 ? -13.445 -7.477 -10.445 1 87.81 172 GLU B N 1
ATOM 2742 C CA . GLU B 1 172 ? -12.445 -6.793 -11.258 1 87.81 172 GLU B CA 1
ATOM 2743 C C . GLU B 1 172 ? -11.031 -7.188 -10.852 1 87.81 172 GLU B C 1
ATOM 2745 O O . GLU B 1 172 ? -10.742 -7.324 -9.656 1 87.81 172 GLU B O 1
ATOM 2750 N N . PHE B 1 173 ? -10.297 -7.434 -11.953 1 89.62 173 PHE B N 1
ATOM 2751 C CA . PHE B 1 173 ? -8.875 -7.613 -11.703 1 89.62 173 PHE B CA 1
ATOM 2752 C C . PHE B 1 173 ? -8.164 -6.27 -11.594 1 89.62 173 PHE B C 1
ATOM 2754 O O . PHE B 1 173 ? -7.32 -6.074 -10.719 1 89.62 173 PHE B O 1
#

InterPro domains:
  IPR007493 Protein of unknown function DUF538 [PF04398] (56-162)
  IPR007493 Protein of unknown function DUF538 [PTHR31676] (41-165)
  IPR036758 At5g01610-like superfamily [G3DSA:2.30.240.10] (32-173)
  IPR036758 At5g01610-like superfamily [SSF141562] (4-172)

pLDDT: mean 80.44, std 24.3, range [25.73, 98.81]

Sequence (346 aa):
MEKALTKVGSFWISRKAKEEFSSIGEDLSRFSNTVEEKAKWVLEKLKGKQQKPLPDLLREHNLPPGLFPKNIICYEFDEIKGKLVVHLPSNCEVCFKDSSVFRYATRVKGVLSRGKLSGLEGMKTKVLVWMKVTNVSVESFKSDKVCITAGVKKLRSKDAFEIPKDSIKVDEFMEKALTKVGSFWISRKAKEEFSSIGEDLSRFSNTVEEKAKWVLEKLKGKQQKPLPDLLREHNLPPGLFPKNIICYEFDEIKGKLVVHLPSNCEVCFKDSSVFRYATRVKGVLSRGKLSGLEGMKTKVLVWMKVTNVSVESFKSDKVCITAGVKKLRSKDAFEIPKDSIKVDEF

Secondary structure (DSSP, 8-state):
-HHHHHHHHHHHHHHHHHHTTTT--HHHHHHHHHHHHHHHHHHHHHTT--PPPHHHHHHHTTS-GGGS-TT--EEEEETTTTEEEEE-SS-EEEE-TTS-EEEEEEEEEEEEETTEEEEEEEEEEEEEEEEE--EEE-S-TT--EEEEEESEEEEEEGGGGSS----EE-S--/-HHHHHHHHHHHHHHHHHHTTTT--HHHHHHHHHHHHHHHHHHHHHTT--PPPHHHHHHHTTS-GGGS-TT--EEEEETTTTEEEEE-SS-EEEE-TTS-EEEEEEEEEEEEETTEEEEEEEEEEEEEEEEE--EEE-S-TT--EEEEEESEEEEEEGGGGSS----EE-S--